Protein AF-Q12ZF9-F1 (afdb_monomer_lite)

pLDDT: mean 91.75, std 6.89, range [49.44, 98.06]

Radius of gyration: 45.26 Å; chains: 1; bounding box: 79×45×121 Å

Foldseek 3Di:
DVVVVLVVLVVVLVVLVVVLVVLVVVLVVLVVVLVVLVVLLVVLVVVLVVLVVVLVCLVPDPLVVLLVVLVVLLVVLVVVLVVLQVVLLVLCVLVVLLLVLVVVCCVVVVDPDDPVLVVLSVCCVVRSSCSLVDDCPVNLVVSLVCLVVCVSVDDPVSSVSSVVSSVVSVPCVVSVVSVVSSVVSVVVSVVSVVVSVPRCSVVVSVVSVVSSVVSVVSNVVSVVVSVVSVVVSVVSVVVSVVSLVVSQVSCCVSVNVPDDDDD

Structure (mmCIF, N/CA/C/O backbone):
data_AF-Q12ZF9-F1
#
_entry.id   AF-Q12ZF9-F1
#
loop_
_atom_site.group_PDB
_atom_site.id
_atom_site.type_symbol
_atom_site.label_atom_id
_atom_site.label_alt_id
_atom_site.label_comp_id
_atom_site.label_asym_id
_atom_site.label_entity_id
_atom_site.label_seq_id
_atom_site.pdbx_PDB_ins_code
_atom_site.Cartn_x
_atom_site.Cartn_y
_atom_site.Cartn_z
_atom_site.occupancy
_atom_site.B_iso_or_equiv
_atom_site.auth_seq_id
_atom_site.auth_comp_id
_atom_site.auth_asym_id
_atom_site.auth_atom_id
_atom_site.pdbx_PDB_model_num
ATOM 1 N N . MET A 1 1 ? 32.409 30.502 -77.411 1.00 49.44 1 MET A N 1
ATOM 2 C CA . MET A 1 1 ? 31.467 30.179 -76.315 1.00 49.44 1 MET A CA 1
ATOM 3 C C . MET A 1 1 ? 31.735 28.798 -75.703 1.00 49.44 1 MET A C 1
ATOM 5 O O . MET A 1 1 ? 31.459 28.649 -74.527 1.00 49.44 1 MET A O 1
ATOM 9 N N . GLU A 1 2 ? 32.386 27.859 -76.406 1.00 56.50 2 GLU A N 1
ATOM 10 C CA . GLU A 1 2 ? 32.722 26.500 -75.907 1.00 56.50 2 GLU A CA 1
ATOM 11 C C . GLU A 1 2 ? 33.641 26.430 -74.665 1.00 56.50 2 GLU A C 1
ATOM 13 O O . GLU A 1 2 ? 33.599 25.460 -73.913 1.00 56.50 2 GLU A O 1
ATOM 18 N N . GLY A 1 3 ? 34.483 27.441 -74.416 1.00 61.84 3 GLY A N 1
ATOM 19 C CA . GLY A 1 3 ? 35.414 27.432 -73.276 1.00 61.84 3 GLY A CA 1
ATOM 20 C C . GLY A 1 3 ? 34.742 27.561 -71.901 1.00 61.84 3 GLY A C 1
ATOM 21 O O . GLY A 1 3 ? 35.230 26.973 -70.940 1.00 61.84 3 GLY A O 1
ATOM 22 N N . ASN A 1 4 ? 33.620 28.284 -71.808 1.00 69.31 4 ASN A N 1
ATOM 23 C CA . ASN A 1 4 ? 32.909 28.496 -70.540 1.00 69.31 4 ASN A CA 1
ATOM 24 C C . ASN A 1 4 ? 32.076 27.269 -70.148 1.00 69.31 4 ASN A C 1
ATOM 26 O O . ASN A 1 4 ? 32.155 26.823 -69.010 1.00 69.31 4 ASN A O 1
ATOM 30 N N . GLU A 1 5 ? 31.382 26.660 -71.111 1.00 76.44 5 GLU A N 1
ATOM 31 C CA . GLU A 1 5 ? 30.596 25.433 -70.912 1.00 76.44 5 GLU A CA 1
ATOM 32 C C . GLU A 1 5 ? 31.475 24.263 -70.438 1.00 76.44 5 GLU A C 1
ATOM 34 O O . GLU A 1 5 ? 31.111 23.486 -69.555 1.00 76.44 5 GLU A O 1
ATOM 39 N N . ARG A 1 6 ? 32.703 24.175 -70.963 1.00 77.25 6 ARG A N 1
ATOM 40 C CA . ARG A 1 6 ? 33.678 23.164 -70.544 1.00 77.25 6 ARG A CA 1
ATOM 41 C C . ARG A 1 6 ? 34.121 23.332 -69.086 1.00 77.25 6 ARG A C 1
ATOM 43 O O . ARG A 1 6 ? 34.331 22.334 -68.399 1.00 77.25 6 ARG A O 1
ATOM 50 N N . ILE A 1 7 ? 34.279 24.573 -68.625 1.00 81.81 7 ILE A N 1
ATOM 51 C CA . ILE A 1 7 ? 34.640 24.884 -67.235 1.00 81.81 7 ILE A CA 1
ATOM 52 C C . ILE A 1 7 ? 33.460 24.584 -66.305 1.00 81.81 7 ILE A C 1
ATOM 54 O O . ILE A 1 7 ? 33.656 23.936 -65.281 1.00 81.81 7 ILE A O 1
ATOM 58 N N . GLU A 1 8 ? 32.242 24.974 -66.684 1.00 83.25 8 GLU A N 1
ATOM 59 C CA . GLU A 1 8 ? 31.018 24.709 -65.915 1.00 83.25 8 GLU A CA 1
ATOM 60 C C . GLU A 1 8 ? 30.784 23.203 -65.702 1.00 83.25 8 GLU A C 1
ATOM 62 O O . GLU A 1 8 ? 30.541 22.768 -64.575 1.00 83.25 8 GLU A O 1
ATOM 67 N N . ASN A 1 9 ? 30.967 22.384 -66.742 1.00 82.69 9 ASN A N 1
ATOM 68 C CA . ASN A 1 9 ? 30.842 20.925 -66.642 1.00 82.69 9 ASN A CA 1
ATOM 69 C C . ASN A 1 9 ? 31.895 20.295 -65.712 1.00 82.69 9 ASN A C 1
ATOM 71 O O . ASN A 1 9 ? 31.581 19.396 -64.932 1.00 82.69 9 ASN A O 1
ATOM 75 N N . LEU A 1 10 ? 33.139 20.785 -65.736 1.00 84.94 10 LEU A N 1
ATOM 76 C CA . LEU A 1 10 ? 34.179 20.330 -64.806 1.00 84.94 10 LEU A CA 1
ATOM 77 C C . LEU A 1 10 ? 33.887 20.747 -63.358 1.00 84.94 10 LEU A C 1
ATOM 79 O O . LEU A 1 10 ? 34.156 19.973 -62.439 1.00 84.94 10 LEU A O 1
ATOM 83 N N . MET A 1 11 ? 33.322 21.940 -63.145 1.00 87.12 11 MET A N 1
ATOM 84 C CA . MET A 1 11 ? 32.890 22.391 -61.817 1.00 87.12 11 MET A CA 1
ATOM 85 C C . MET A 1 11 ? 31.753 21.519 -61.276 1.00 87.12 11 MET A C 1
ATOM 87 O O . MET A 1 11 ? 31.814 21.117 -60.116 1.00 87.12 11 MET A O 1
ATOM 91 N N . LYS A 1 12 ? 30.783 21.151 -62.122 1.00 87.31 12 LYS A N 1
ATOM 92 C CA . LYS A 1 12 ? 29.694 20.229 -61.768 1.00 87.31 12 LYS A CA 1
ATOM 93 C C . LYS A 1 12 ? 30.220 18.851 -61.348 1.00 87.31 12 LYS A C 1
ATOM 95 O O . LYS A 1 12 ? 29.869 18.359 -60.280 1.00 87.31 12 LYS A O 1
ATOM 100 N N . ILE A 1 13 ? 31.136 18.267 -62.126 1.00 86.94 13 ILE A N 1
ATOM 101 C CA . ILE A 1 13 ? 31.790 16.989 -61.787 1.00 86.94 13 ILE A CA 1
ATOM 102 C C . ILE A 1 13 ? 32.534 17.094 -60.445 1.00 86.94 13 ILE A C 1
ATOM 104 O O . ILE A 1 13 ? 32.442 16.197 -59.605 1.00 86.94 13 ILE A O 1
ATOM 108 N N . ALA A 1 14 ? 33.262 18.191 -60.209 1.00 86.62 14 ALA A N 1
ATOM 109 C CA . ALA A 1 14 ? 33.973 18.407 -58.949 1.00 86.62 14 ALA A CA 1
ATOM 110 C C . AL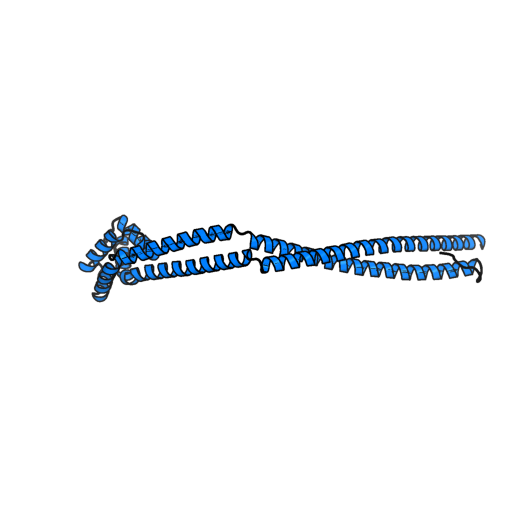A A 1 14 ? 33.015 18.528 -57.747 1.00 86.62 14 ALA A C 1
ATOM 112 O O . ALA A 1 14 ? 33.296 17.983 -56.674 1.00 86.62 14 ALA A O 1
ATOM 113 N N . GLU A 1 15 ? 31.876 19.198 -57.924 1.00 88.94 15 GLU A N 1
ATOM 114 C CA . GLU A 1 15 ? 30.820 19.300 -56.917 1.00 88.94 15 GLU A CA 1
ATOM 115 C C . GLU A 1 15 ? 30.206 17.927 -56.604 1.00 88.94 15 GLU A C 1
ATOM 117 O O . GLU A 1 15 ? 30.081 17.550 -55.438 1.00 88.94 15 GLU A O 1
ATOM 122 N N . GLU A 1 16 ? 29.900 17.126 -57.623 1.00 88.69 16 GLU A N 1
ATOM 123 C CA . GLU A 1 16 ? 29.358 15.774 -57.461 1.00 88.69 16 GLU A CA 1
ATOM 124 C C . GLU A 1 16 ? 30.331 14.831 -56.739 1.00 88.69 16 GLU A C 1
ATOM 126 O O . GLU A 1 16 ? 29.920 14.091 -55.841 1.00 88.69 16 GLU A O 1
ATOM 131 N N . VAL A 1 17 ? 31.633 14.900 -57.045 1.00 88.50 17 VAL A N 1
ATOM 132 C CA . VAL A 1 17 ? 32.680 14.164 -56.309 1.00 88.50 17 VAL A CA 1
ATOM 133 C C . VAL A 1 17 ? 32.721 14.585 -54.836 1.00 88.50 17 VAL A C 1
ATOM 135 O O . VAL A 1 17 ? 32.821 13.733 -53.946 1.00 88.50 17 VAL A O 1
ATOM 138 N N . SER A 1 18 ? 32.612 15.887 -54.555 1.00 89.75 18 SER A N 1
ATOM 139 C CA . SER A 1 18 ? 32.532 16.404 -53.182 1.00 89.75 18 SER A CA 1
ATOM 140 C C . SER A 1 18 ? 31.295 15.863 -52.454 1.00 89.75 18 SER A C 1
ATOM 142 O O . SER A 1 18 ? 31.393 15.375 -51.324 1.00 89.75 18 SER A O 1
ATOM 144 N N . ASN A 1 19 ? 30.144 15.844 -53.129 1.00 91.69 19 ASN A N 1
ATOM 145 C CA . ASN A 1 19 ? 28.890 15.319 -52.594 1.00 91.69 19 ASN A CA 1
ATOM 146 C C . ASN A 1 19 ? 28.970 13.820 -52.272 1.00 91.69 19 ASN A C 1
ATOM 148 O O . ASN A 1 19 ? 28.532 13.409 -51.196 1.00 91.69 19 ASN A O 1
ATOM 152 N N . VAL A 1 20 ? 29.594 13.007 -53.135 1.00 91.88 20 VAL A N 1
ATOM 153 C CA . VAL A 1 20 ? 29.863 11.581 -52.862 1.00 91.88 20 VAL A CA 1
ATOM 154 C C . VAL A 1 20 ? 30.654 11.418 -51.565 1.00 91.88 20 VAL A C 1
ATOM 156 O O . VAL A 1 20 ? 30.261 10.639 -50.693 1.00 91.88 20 VAL A O 1
ATOM 159 N N . LYS A 1 21 ? 31.743 12.178 -51.404 1.00 91.19 21 LYS A N 1
ATOM 160 C CA . LYS A 1 21 ? 32.594 12.115 -50.209 1.00 91.19 21 LYS A CA 1
ATOM 161 C C . LYS A 1 21 ? 31.840 12.544 -48.946 1.00 91.19 21 LYS A C 1
ATOM 163 O O . LYS A 1 21 ? 31.998 11.919 -47.896 1.00 91.19 21 LYS A O 1
ATOM 168 N N . ASN A 1 22 ? 31.005 13.577 -49.042 1.00 94.06 22 ASN A N 1
ATOM 169 C CA . ASN A 1 22 ? 30.184 14.052 -47.929 1.00 94.06 22 ASN A CA 1
ATOM 170 C C . ASN A 1 22 ? 29.167 12.993 -47.490 1.00 94.06 22 ASN A C 1
ATOM 172 O O . ASN A 1 22 ? 29.115 12.663 -46.308 1.00 94.06 22 ASN A O 1
ATOM 176 N N . ILE A 1 23 ? 28.437 12.386 -48.432 1.00 95.06 23 ILE A N 1
ATOM 177 C CA . ILE A 1 23 ? 27.478 11.315 -48.122 1.00 95.06 23 ILE A CA 1
ATOM 178 C C . ILE A 1 23 ? 28.184 10.109 -47.500 1.00 95.06 23 ILE A C 1
ATOM 180 O O . ILE A 1 23 ? 27.716 9.582 -46.495 1.00 95.06 23 ILE A O 1
ATOM 184 N N . GLN A 1 24 ? 29.339 9.693 -48.028 1.00 94.38 24 GLN A N 1
ATOM 185 C CA . GLN A 1 24 ? 30.119 8.605 -47.429 1.00 94.38 24 GLN A CA 1
ATOM 186 C C . GLN A 1 24 ? 30.550 8.913 -45.987 1.00 94.38 24 GLN A C 1
ATOM 188 O O . GLN A 1 24 ? 30.560 8.014 -45.143 1.00 94.38 24 GLN A O 1
ATOM 193 N N . ASN A 1 25 ? 30.907 10.163 -45.685 1.00 95.44 25 ASN A N 1
ATOM 194 C CA . ASN A 1 25 ? 31.241 10.577 -44.325 1.00 95.44 25 ASN A CA 1
ATOM 195 C C . ASN A 1 25 ? 30.014 10.560 -43.403 1.00 95.44 25 ASN A C 1
ATOM 197 O O . ASN A 1 25 ? 30.115 10.058 -42.285 1.00 95.44 25 ASN A O 1
ATOM 201 N N . GLU A 1 26 ? 28.859 11.040 -43.865 1.00 96.69 26 GLU A N 1
ATOM 202 C CA . GLU A 1 26 ? 27.609 10.965 -43.099 1.00 96.69 26 GLU A CA 1
ATOM 203 C C . GLU A 1 26 ? 27.169 9.514 -42.864 1.00 96.69 26 GLU A C 1
ATOM 205 O O . GLU A 1 26 ? 26.804 9.157 -41.749 1.00 96.69 26 GLU A O 1
ATOM 210 N N . MET A 1 27 ? 27.326 8.625 -43.850 1.00 96.81 27 MET A N 1
ATOM 211 C CA . MET A 1 27 ? 27.070 7.191 -43.671 1.00 96.81 27 MET A CA 1
ATOM 212 C C . MET A 1 27 ? 27.963 6.572 -42.590 1.00 96.81 27 MET A C 1
ATOM 214 O O . MET A 1 27 ? 27.492 5.750 -41.802 1.00 96.81 27 MET A O 1
ATOM 218 N N . LYS A 1 28 ? 29.245 6.962 -42.519 1.00 96.56 28 LYS A N 1
ATOM 219 C CA . LYS A 1 28 ? 30.151 6.512 -41.448 1.00 96.56 28 LYS A CA 1
ATOM 220 C C . LYS A 1 28 ? 29.674 6.996 -40.080 1.00 96.56 28 LYS A C 1
ATOM 222 O O . LYS A 1 28 ? 29.612 6.192 -39.156 1.00 96.56 28 LYS A O 1
ATOM 227 N N . LYS A 1 29 ? 29.295 8.273 -39.958 1.00 97.06 29 LYS A N 1
ATOM 228 C CA . LYS A 1 29 ? 28.744 8.832 -38.710 1.00 97.06 29 LYS A CA 1
ATOM 229 C C . LYS A 1 29 ? 27.459 8.118 -38.290 1.00 97.06 29 LYS A C 1
ATOM 231 O O . LYS A 1 29 ? 27.337 7.720 -37.138 1.00 97.06 29 LYS A O 1
ATOM 236 N N . SER A 1 30 ? 26.544 7.909 -39.232 1.00 96.62 30 SER A N 1
ATOM 237 C CA . SER A 1 30 ? 25.285 7.193 -39.015 1.00 96.62 30 SER A CA 1
ATOM 238 C C . SER A 1 30 ? 25.523 5.747 -38.565 1.00 96.62 30 SER A C 1
ATOM 240 O O . SER A 1 30 ? 24.902 5.275 -37.617 1.00 96.62 30 SER A O 1
ATOM 242 N N . THR A 1 31 ? 26.510 5.064 -39.156 1.00 96.81 31 THR A N 1
ATOM 243 C CA . THR A 1 31 ? 26.912 3.709 -38.739 1.00 96.81 31 THR A CA 1
ATOM 244 C C . THR A 1 31 ? 27.460 3.686 -37.309 1.00 96.81 31 THR A C 1
ATOM 246 O O . THR A 1 31 ? 27.085 2.812 -36.535 1.00 96.81 31 THR A O 1
ATOM 249 N N . ILE A 1 32 ? 28.307 4.651 -36.933 1.00 97.19 32 ILE A N 1
ATOM 250 C CA . ILE A 1 32 ? 28.818 4.774 -35.555 1.00 97.19 32 ILE A CA 1
ATOM 251 C C . ILE A 1 32 ? 27.661 5.018 -34.581 1.00 97.19 32 ILE A C 1
ATOM 253 O O . ILE A 1 32 ? 27.549 4.334 -33.570 1.00 97.19 32 ILE A O 1
ATOM 257 N N . LYS A 1 33 ? 26.750 5.933 -34.922 1.00 96.75 33 LYS A N 1
ATOM 258 C CA . LYS A 1 33 ? 25.574 6.237 -34.104 1.00 96.75 33 LYS A CA 1
ATOM 259 C C . LYS A 1 33 ? 24.655 5.024 -33.924 1.00 96.75 33 LYS A C 1
ATOM 261 O O . LYS A 1 33 ? 24.099 4.849 -32.845 1.00 96.75 33 LYS A O 1
ATOM 266 N N . LEU A 1 34 ? 24.500 4.180 -34.947 1.00 97.12 34 LEU A N 1
ATOM 267 C CA . LEU A 1 34 ? 23.765 2.917 -34.822 1.00 97.12 34 LEU A CA 1
ATOM 268 C C . LEU A 1 34 ? 24.419 1.974 -33.813 1.00 97.12 34 LEU A C 1
ATOM 270 O O . LEU A 1 34 ? 23.706 1.436 -32.974 1.00 97.12 34 LEU A O 1
ATOM 274 N N . LEU A 1 35 ? 25.747 1.825 -33.849 1.00 96.75 35 LEU A N 1
ATOM 275 C CA . LEU A 1 35 ? 26.471 1.000 -32.875 1.00 96.75 35 LEU A CA 1
ATOM 276 C C . LEU A 1 35 ? 26.271 1.518 -31.445 1.00 96.75 35 LEU A C 1
ATOM 278 O O . LEU A 1 35 ? 25.919 0.744 -30.562 1.00 96.75 35 LEU A O 1
ATOM 282 N N . GLU A 1 36 ? 26.395 2.830 -31.226 1.00 96.19 36 GLU A N 1
ATOM 283 C CA . GLU A 1 36 ? 26.154 3.445 -29.911 1.00 96.19 36 GLU A CA 1
ATOM 284 C C . GLU A 1 36 ? 24.712 3.239 -29.415 1.00 96.19 36 GLU A C 1
ATOM 286 O O . GLU A 1 36 ? 24.465 3.088 -28.215 1.00 96.19 36 GLU A O 1
ATOM 291 N N . LEU A 1 37 ? 23.731 3.279 -30.321 1.00 96.44 37 LEU A N 1
ATOM 292 C CA . LEU A 1 37 ? 22.328 3.048 -29.983 1.00 96.44 37 LEU A CA 1
ATOM 293 C C . LEU A 1 37 ? 22.044 1.571 -29.681 1.00 96.44 37 LEU A C 1
ATOM 295 O O . LEU A 1 37 ? 21.304 1.294 -28.736 1.00 96.44 37 LEU A O 1
ATOM 299 N N . ASP A 1 38 ? 22.633 0.647 -30.442 1.00 96.00 38 ASP A N 1
ATOM 300 C CA . ASP A 1 38 ? 22.528 -0.796 -30.208 1.00 96.00 38 ASP A CA 1
ATOM 301 C C . ASP A 1 38 ? 23.177 -1.174 -28.859 1.00 96.00 38 ASP A C 1
ATOM 303 O O . ASP A 1 38 ? 22.581 -1.911 -28.074 1.00 96.00 38 ASP A O 1
ATOM 307 N N . GLU A 1 39 ? 24.337 -0.597 -28.521 1.00 96.19 39 GLU A N 1
ATOM 308 C CA . GLU A 1 39 ? 24.981 -0.770 -27.208 1.00 96.19 39 GLU A CA 1
ATOM 309 C C . GLU A 1 39 ? 24.091 -0.275 -26.059 1.00 96.19 39 GLU A C 1
ATOM 311 O O . GLU A 1 39 ? 23.897 -0.982 -25.066 1.00 96.19 39 GLU A O 1
ATOM 316 N N . LYS A 1 40 ? 23.491 0.916 -26.198 1.00 95.06 40 LYS A N 1
ATOM 317 C CA . LYS A 1 40 ? 22.536 1.452 -25.211 1.00 95.06 40 LYS A CA 1
ATOM 318 C C . LYS A 1 40 ? 21.311 0.557 -25.054 1.00 95.06 40 LYS A C 1
ATOM 320 O O . LYS A 1 40 ? 20.841 0.364 -23.934 1.00 95.06 40 LYS A O 1
ATOM 325 N N . TYR A 1 41 ? 20.789 0.030 -26.160 1.00 96.88 41 TYR A N 1
ATOM 326 C CA . TYR A 1 41 ? 19.643 -0.871 -26.155 1.00 96.88 41 TYR A CA 1
ATOM 327 C C . TYR A 1 41 ? 19.959 -2.171 -25.408 1.00 96.88 41 TYR A C 1
ATOM 329 O O . TYR A 1 41 ? 19.211 -2.551 -24.506 1.00 96.88 41 TYR A O 1
ATOM 337 N N . GLU A 1 42 ? 21.075 -2.829 -25.730 1.00 97.12 42 GLU A N 1
ATOM 338 C CA . GLU A 1 42 ? 21.459 -4.083 -25.073 1.00 97.12 42 GLU A CA 1
ATOM 339 C C . GLU A 1 42 ? 21.828 -3.874 -23.598 1.00 97.12 42 GLU A C 1
ATOM 341 O O . GLU A 1 42 ? 21.440 -4.690 -22.761 1.00 97.12 42 GLU A O 1
ATOM 346 N N . SER A 1 43 ? 22.477 -2.757 -23.244 1.00 96.00 43 SER A N 1
ATOM 347 C CA . SER A 1 43 ? 22.719 -2.400 -21.838 1.00 96.00 43 SER A CA 1
ATOM 348 C C . SER A 1 43 ? 21.407 -2.239 -21.070 1.00 96.00 43 SER A C 1
ATOM 350 O O . SER A 1 43 ? 21.204 -2.909 -20.063 1.00 96.00 43 SER A O 1
ATOM 352 N N . ALA A 1 44 ? 20.473 -1.421 -21.571 1.00 96.69 44 ALA A N 1
ATOM 353 C CA . ALA A 1 44 ? 19.197 -1.184 -20.895 1.00 96.69 44 ALA A CA 1
ATOM 354 C C . ALA A 1 44 ? 18.348 -2.460 -20.780 1.00 96.69 44 ALA A C 1
ATOM 356 O O . ALA A 1 44 ? 17.640 -2.656 -19.795 1.00 96.69 44 ALA A O 1
ATOM 357 N N . LYS A 1 45 ? 18.420 -3.344 -21.779 1.00 97.50 45 LYS A N 1
ATOM 358 C CA . LYS A 1 45 ? 17.754 -4.650 -21.767 1.00 97.50 45 LYS A CA 1
ATOM 359 C C . LYS A 1 45 ? 18.352 -5.595 -20.728 1.00 97.50 45 LYS A C 1
ATOM 361 O O . LYS A 1 45 ? 17.599 -6.310 -20.067 1.00 97.50 45 LYS A O 1
ATOM 366 N N . LYS A 1 46 ? 19.678 -5.597 -20.574 1.00 97.56 46 LYS A N 1
ATOM 367 C CA . LYS A 1 46 ? 20.355 -6.355 -19.520 1.00 97.56 46 LYS A CA 1
ATOM 368 C C . LYS A 1 46 ? 19.954 -5.839 -18.139 1.00 97.56 46 LYS A C 1
ATOM 370 O O . LYS A 1 46 ? 19.494 -6.633 -17.328 1.00 97.56 46 LYS A O 1
ATOM 375 N N . ASP A 1 47 ? 20.031 -4.528 -17.918 1.00 97.00 47 ASP A N 1
ATOM 376 C CA . ASP A 1 47 ? 19.648 -3.913 -16.643 1.00 97.00 47 ASP A CA 1
ATOM 377 C C . ASP A 1 47 ? 18.182 -4.220 -16.301 1.00 97.00 47 ASP A C 1
ATOM 379 O O . ASP A 1 47 ? 17.870 -4.632 -15.186 1.00 97.00 47 ASP A O 1
ATOM 383 N N . LEU A 1 48 ? 17.277 -4.123 -17.284 1.00 97.75 48 LEU A N 1
ATOM 384 C CA . LEU A 1 48 ? 15.876 -4.513 -17.123 1.00 97.75 48 LEU A CA 1
ATOM 385 C C . LEU A 1 48 ? 15.735 -5.978 -16.685 1.00 97.75 48 LEU A C 1
ATOM 387 O O . LEU A 1 48 ? 14.914 -6.286 -15.823 1.00 97.75 48 LEU A O 1
ATOM 391 N N . SER A 1 49 ? 16.505 -6.895 -17.274 1.00 97.75 49 SER A N 1
ATOM 392 C CA . SER A 1 49 ? 16.506 -8.303 -16.863 1.00 97.75 49 SER A CA 1
ATOM 393 C C . SER A 1 49 ? 16.974 -8.462 -15.415 1.00 97.75 49 SER A C 1
ATOM 395 O O . SER A 1 49 ? 16.328 -9.170 -14.646 1.00 97.75 49 SER A O 1
ATOM 397 N N . ASP A 1 50 ? 18.049 -7.775 -15.028 1.00 97.88 50 ASP A N 1
ATOM 398 C CA . ASP A 1 50 ? 18.603 -7.832 -13.674 1.00 97.88 50 ASP A CA 1
ATOM 399 C C . ASP A 1 50 ? 17.614 -7.269 -12.637 1.00 97.88 50 ASP A C 1
ATOM 401 O O . ASP A 1 50 ? 17.421 -7.862 -11.576 1.00 97.88 50 ASP A O 1
ATOM 405 N N . TYR A 1 51 ? 16.925 -6.164 -12.940 1.00 97.81 51 TYR A N 1
ATOM 406 C CA . TYR A 1 51 ? 15.885 -5.619 -12.062 1.00 97.81 51 TYR A CA 1
ATOM 407 C C . TYR A 1 51 ? 14.642 -6.508 -11.975 1.00 97.81 51 TYR A C 1
ATOM 409 O O . TYR A 1 51 ? 14.082 -6.647 -10.890 1.00 97.81 51 TYR A O 1
ATOM 417 N N . ASN A 1 52 ? 14.230 -7.155 -13.070 1.00 97.31 52 ASN A N 1
ATOM 418 C CA . ASN A 1 52 ? 13.146 -8.139 -13.017 1.00 97.31 52 ASN A CA 1
ATOM 419 C C . ASN A 1 52 ? 13.515 -9.338 -12.133 1.00 97.31 52 ASN A C 1
ATOM 421 O O . ASN A 1 52 ? 12.681 -9.799 -11.359 1.00 97.31 52 ASN A O 1
ATOM 425 N N . LEU A 1 53 ? 14.761 -9.821 -12.205 1.00 97.62 53 LEU A N 1
ATOM 426 C CA . LEU A 1 53 ? 15.241 -10.880 -11.313 1.00 97.62 53 LEU A CA 1
ATOM 427 C C . LEU A 1 53 ? 15.219 -10.427 -9.850 1.00 97.62 53 LEU A C 1
ATOM 429 O O . LEU A 1 53 ? 14.673 -11.141 -9.016 1.00 97.62 53 LEU A O 1
ATOM 433 N N . LYS A 1 54 ? 15.709 -9.217 -9.552 1.00 96.69 54 LYS A N 1
ATOM 434 C CA . LYS A 1 54 ? 15.632 -8.638 -8.199 1.00 96.69 54 LYS A CA 1
ATOM 435 C C . LYS A 1 54 ? 14.196 -8.527 -7.689 1.00 96.69 54 LYS A C 1
ATOM 437 O O . LYS A 1 54 ? 13.953 -8.780 -6.515 1.00 96.69 54 LYS A O 1
ATOM 442 N N . LEU A 1 55 ? 13.245 -8.158 -8.551 1.00 96.62 55 LEU A N 1
ATOM 443 C CA . LEU A 1 55 ? 11.831 -8.096 -8.177 1.00 96.62 55 LEU A CA 1
ATOM 444 C C . LEU A 1 55 ? 11.295 -9.485 -7.815 1.00 96.62 55 LEU A C 1
ATOM 446 O O . LEU A 1 55 ? 10.654 -9.639 -6.784 1.00 96.62 55 LEU A O 1
ATOM 450 N N . VAL A 1 56 ? 11.616 -10.503 -8.618 1.00 96.31 56 VAL A N 1
ATOM 451 C CA . VAL A 1 56 ? 11.233 -11.896 -8.344 1.00 96.31 56 VAL A CA 1
ATOM 452 C C . VAL A 1 56 ? 11.875 -12.410 -7.053 1.00 96.31 56 VAL A C 1
ATOM 454 O O . VAL A 1 56 ? 11.219 -13.099 -6.274 1.00 96.31 56 VAL A O 1
ATOM 457 N N . GLU A 1 57 ? 13.142 -12.089 -6.796 1.00 95.69 57 GLU A N 1
ATOM 458 C CA . GLU A 1 57 ? 13.820 -12.435 -5.542 1.00 95.69 57 GLU A CA 1
ATOM 459 C C . GLU A 1 57 ? 13.151 -11.764 -4.337 1.00 95.69 57 GLU A C 1
ATOM 461 O O . GLU A 1 57 ? 12.923 -12.424 -3.323 1.00 95.69 57 GLU A O 1
ATOM 466 N N . LEU A 1 58 ? 12.778 -10.486 -4.459 1.00 95.06 58 LEU A N 1
ATOM 467 C CA . LEU A 1 58 ? 12.050 -9.749 -3.427 1.00 95.06 58 LEU A CA 1
ATOM 468 C C . LEU A 1 58 ? 10.655 -10.341 -3.188 1.00 95.06 58 LEU A C 1
ATOM 470 O O . LEU A 1 58 ? 10.263 -10.534 -2.036 1.00 95.06 58 LEU A O 1
ATOM 474 N N . ASP A 1 59 ? 9.928 -10.685 -4.249 1.00 92.81 59 ASP A N 1
ATOM 475 C CA . ASP A 1 59 ? 8.589 -11.279 -4.168 1.00 92.81 59 ASP A CA 1
ATOM 476 C C . ASP A 1 59 ? 8.590 -12.661 -3.497 1.00 92.81 59 ASP A C 1
ATOM 478 O O . ASP A 1 59 ? 7.614 -13.035 -2.842 1.00 92.81 59 ASP A O 1
ATOM 482 N N . ASN A 1 60 ? 9.697 -13.397 -3.617 1.00 93.94 60 ASN A N 1
ATOM 483 C CA . ASN A 1 60 ? 9.921 -14.682 -2.951 1.00 93.94 60 ASN A CA 1
ATOM 484 C C . ASN A 1 60 ? 10.738 -14.553 -1.655 1.00 93.94 60 ASN A C 1
ATOM 486 O O . ASN A 1 60 ? 11.138 -15.562 -1.068 1.00 93.94 60 ASN A O 1
ATOM 490 N N . SER A 1 61 ? 11.028 -13.329 -1.213 1.00 94.38 61 SER A N 1
ATOM 491 C CA . SER A 1 61 ? 11.833 -13.113 -0.021 1.00 94.38 61 SER A CA 1
ATOM 492 C C . SER A 1 61 ? 11.046 -13.463 1.237 1.00 94.38 61 SER A C 1
ATOM 494 O O . SER A 1 61 ? 9.858 -13.161 1.384 1.00 94.38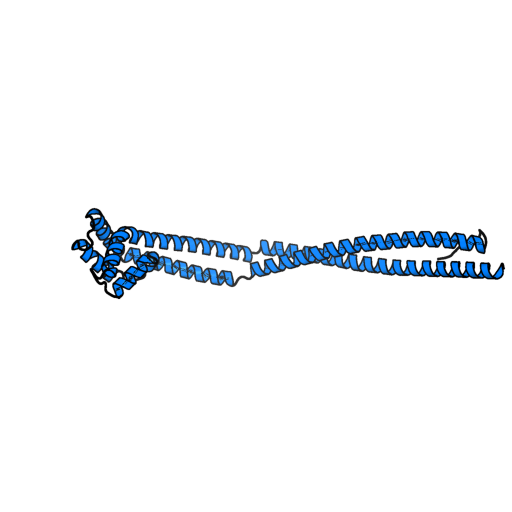 61 SER A O 1
ATOM 496 N N . ARG A 1 62 ? 11.760 -14.036 2.208 1.00 92.62 62 ARG A N 1
ATOM 497 C CA . ARG A 1 62 ? 11.230 -14.264 3.554 1.00 92.62 62 ARG A CA 1
ATOM 498 C C . ARG A 1 62 ? 10.781 -12.960 4.216 1.00 92.62 62 ARG A C 1
ATOM 500 O O . ARG A 1 62 ? 9.857 -12.971 5.015 1.00 92.62 62 ARG A O 1
ATOM 507 N N . GLU A 1 63 ? 11.425 -11.842 3.896 1.00 91.12 63 GLU A N 1
ATOM 508 C CA . GLU A 1 63 ? 11.076 -10.537 4.459 1.00 91.12 63 GLU A CA 1
ATOM 509 C C . GLU A 1 63 ? 9.693 -10.062 3.991 1.00 91.12 63 GLU A C 1
ATOM 511 O O . GLU A 1 63 ? 8.903 -9.576 4.804 1.00 91.12 63 GLU A O 1
ATOM 516 N N . LEU A 1 64 ? 9.344 -10.270 2.715 1.00 93.50 64 LEU A N 1
ATOM 517 C CA . LEU A 1 64 ? 8.003 -9.965 2.216 1.00 93.50 64 LEU A CA 1
ATOM 518 C C . LEU A 1 64 ? 6.942 -10.889 2.829 1.00 93.50 64 LEU A C 1
ATOM 520 O O . LEU A 1 64 ? 5.847 -10.433 3.162 1.00 93.50 64 LEU A O 1
ATOM 524 N N . GLU A 1 65 ? 7.256 -12.174 2.995 1.00 93.88 65 GLU A N 1
ATOM 525 C CA . GLU A 1 65 ? 6.384 -13.124 3.695 1.00 93.88 65 GLU A CA 1
ATOM 526 C C . GLU A 1 65 ? 6.144 -12.685 5.149 1.00 93.88 65 GLU A C 1
ATOM 528 O O . GLU A 1 65 ? 4.998 -12.530 5.565 1.00 93.88 65 GLU A O 1
ATOM 533 N N . MET A 1 66 ? 7.211 -12.355 5.884 1.00 93.44 66 MET A N 1
ATOM 534 C CA . MET A 1 66 ? 7.129 -11.829 7.250 1.00 93.44 66 MET A CA 1
ATOM 535 C C . MET A 1 66 ? 6.303 -10.541 7.330 1.00 93.44 66 MET A C 1
ATOM 537 O O . MET A 1 66 ? 5.496 -10.387 8.243 1.00 93.44 66 MET A O 1
ATOM 541 N N . THR A 1 67 ? 6.461 -9.635 6.364 1.00 94.56 67 THR A N 1
ATOM 542 C CA . THR A 1 67 ? 5.679 -8.392 6.275 1.00 94.56 67 THR A CA 1
ATOM 543 C C . THR A 1 67 ? 4.182 -8.692 6.167 1.00 94.56 67 THR A C 1
ATOM 545 O O . THR A 1 67 ? 3.387 -8.167 6.946 1.00 94.56 67 THR A O 1
ATOM 548 N N . LYS A 1 68 ? 3.794 -9.594 5.255 1.00 94.62 68 LYS A N 1
ATOM 549 C CA . LYS A 1 68 ? 2.394 -10.016 5.077 1.00 94.62 68 LYS A CA 1
ATOM 550 C C . LYS A 1 68 ? 1.844 -10.709 6.326 1.00 94.62 68 LYS A C 1
ATOM 552 O O . LYS A 1 68 ? 0.695 -10.480 6.705 1.00 94.62 68 LYS A O 1
ATOM 557 N N . ASP A 1 69 ? 2.653 -11.531 6.986 1.00 96.00 69 ASP A N 1
ATOM 558 C CA . ASP A 1 69 ? 2.269 -12.201 8.229 1.00 96.00 69 ASP A CA 1
ATOM 559 C C . ASP A 1 69 ? 2.032 -11.210 9.371 1.00 96.00 69 ASP A C 1
ATOM 561 O O . ASP A 1 69 ? 1.055 -11.345 10.111 1.00 96.00 69 ASP A O 1
ATOM 565 N N . LEU A 1 70 ? 2.891 -10.197 9.514 1.00 96.62 70 LEU A N 1
ATOM 566 C CA . LEU A 1 70 ? 2.713 -9.124 10.493 1.00 96.62 70 LEU A CA 1
ATOM 567 C C . LEU A 1 70 ? 1.431 -8.331 10.220 1.00 96.62 70 LEU A C 1
ATOM 569 O O . LEU A 1 70 ? 0.641 -8.121 11.140 1.00 96.62 70 LEU A O 1
ATOM 573 N N . GLU A 1 71 ? 1.175 -7.953 8.966 1.00 95.94 71 GLU A N 1
ATOM 574 C CA . GLU A 1 71 ? -0.062 -7.269 8.566 1.00 95.94 71 GLU A CA 1
ATOM 575 C C . GLU A 1 71 ? -1.315 -8.091 8.894 1.00 95.94 71 GLU A C 1
ATOM 577 O O . GLU A 1 71 ? -2.301 -7.550 9.402 1.00 95.94 71 GLU A O 1
ATOM 582 N N . ASN A 1 72 ? -1.286 -9.400 8.630 1.00 97.56 72 ASN A N 1
ATOM 583 C CA . ASN A 1 72 ? -2.396 -10.294 8.952 1.00 97.56 72 ASN A CA 1
ATOM 584 C C . ASN A 1 72 ? -2.612 -10.396 10.468 1.00 97.56 72 ASN A C 1
ATOM 586 O O . ASN A 1 72 ? -3.741 -10.234 10.926 1.00 97.56 72 ASN A O 1
ATOM 590 N N . LYS A 1 73 ? -1.545 -10.563 11.260 1.00 97.88 73 LYS A N 1
ATOM 591 C CA . LYS A 1 73 ? -1.639 -10.584 12.731 1.00 97.88 73 LYS A CA 1
ATOM 592 C C . LYS A 1 73 ? -2.192 -9.273 13.294 1.00 97.88 73 LYS A C 1
ATOM 594 O O . LYS A 1 73 ? -3.031 -9.300 14.190 1.00 97.88 73 LYS A O 1
ATOM 599 N N . ILE A 1 74 ? -1.763 -8.128 12.758 1.00 97.81 74 ILE A N 1
ATOM 600 C CA . ILE A 1 74 ? -2.292 -6.811 13.145 1.00 97.81 74 ILE A CA 1
ATOM 601 C C . ILE A 1 74 ? -3.791 -6.722 12.832 1.00 97.81 74 ILE A C 1
ATOM 603 O O . ILE A 1 74 ? -4.565 -6.271 13.676 1.00 97.81 74 ILE A O 1
ATOM 607 N N . ARG A 1 75 ? -4.223 -7.203 11.660 1.00 98.06 75 ARG A N 1
ATOM 608 C CA . ARG A 1 75 ? -5.642 -7.236 11.269 1.00 98.06 75 ARG A CA 1
ATOM 609 C C . ARG A 1 75 ? -6.480 -8.135 12.185 1.00 98.06 75 ARG A C 1
ATOM 611 O O . ARG A 1 75 ? -7.602 -7.773 12.548 1.00 98.06 75 ARG A O 1
ATOM 618 N N . ASP A 1 76 ? -5.938 -9.280 12.584 1.00 98.06 76 ASP A N 1
ATOM 619 C CA . ASP A 1 76 ? -6.595 -10.186 13.528 1.00 98.06 76 ASP A CA 1
ATOM 620 C C . ASP A 1 76 ? -6.744 -9.534 14.909 1.00 98.06 76 ASP A C 1
ATOM 622 O O . ASP A 1 76 ? -7.808 -9.619 15.524 1.00 98.06 76 ASP A O 1
ATOM 626 N N . LEU A 1 77 ? -5.711 -8.829 15.386 1.00 98.00 77 LEU A N 1
ATOM 627 C CA . LEU A 1 77 ? -5.778 -8.056 16.631 1.00 98.00 77 LEU A CA 1
ATOM 628 C C . LEU A 1 77 ? -6.809 -6.928 16.548 1.00 98.00 77 LEU A C 1
ATOM 630 O O . LEU A 1 77 ? -7.578 -6.749 17.490 1.00 98.00 77 LEU A O 1
ATOM 634 N N . ASP A 1 78 ? -6.889 -6.214 15.425 1.00 97.75 78 ASP A N 1
ATOM 635 C CA . ASP A 1 78 ? -7.916 -5.189 15.208 1.00 97.75 78 ASP A CA 1
ATOM 636 C C . ASP A 1 78 ? -9.334 -5.759 15.284 1.00 97.75 78 ASP A C 1
ATOM 638 O O . ASP A 1 78 ? -10.217 -5.149 15.892 1.00 97.75 78 ASP A O 1
ATOM 642 N N . THR A 1 79 ? -9.537 -6.958 14.736 1.00 97.81 79 THR A N 1
ATOM 643 C CA . THR A 1 79 ? -10.818 -7.668 14.820 1.00 97.81 79 THR A CA 1
ATOM 644 C C . THR A 1 79 ? -11.144 -8.030 16.270 1.00 97.81 79 THR A C 1
ATOM 646 O O . THR A 1 79 ? -12.222 -7.693 16.756 1.00 97.81 79 THR A O 1
ATOM 649 N N . LYS A 1 80 ? -10.188 -8.609 17.008 1.00 96.94 80 LYS A N 1
ATOM 650 C CA . LYS A 1 80 ? -10.366 -8.944 18.433 1.00 96.94 80 LYS A CA 1
ATOM 651 C C . LYS A 1 80 ? -10.655 -7.711 19.295 1.00 96.94 80 LYS A C 1
ATOM 653 O O . LYS A 1 80 ? -11.525 -7.748 20.162 1.00 96.94 80 LYS A O 1
ATOM 658 N N . ILE A 1 81 ? -9.957 -6.599 19.056 1.00 95.62 81 ILE A N 1
ATOM 659 C CA . ILE A 1 81 ? -10.199 -5.328 19.754 1.00 95.62 81 ILE A CA 1
ATOM 660 C C . ILE A 1 81 ? -11.604 -4.803 19.431 1.00 95.62 81 ILE A C 1
ATOM 662 O O . ILE A 1 81 ? -12.303 -4.326 20.328 1.00 95.62 81 ILE A O 1
ATOM 666 N N . ALA A 1 82 ? -12.039 -4.884 18.171 1.00 95.44 82 ALA A N 1
ATOM 667 C CA . ALA A 1 82 ? -13.382 -4.479 17.771 1.00 95.44 82 ALA A CA 1
ATOM 668 C C . ALA A 1 82 ? -14.469 -5.340 18.437 1.00 95.44 82 ALA A C 1
ATOM 670 O O . ALA A 1 82 ? -15.462 -4.786 18.917 1.00 95.44 82 ALA A O 1
ATOM 671 N N . ASP A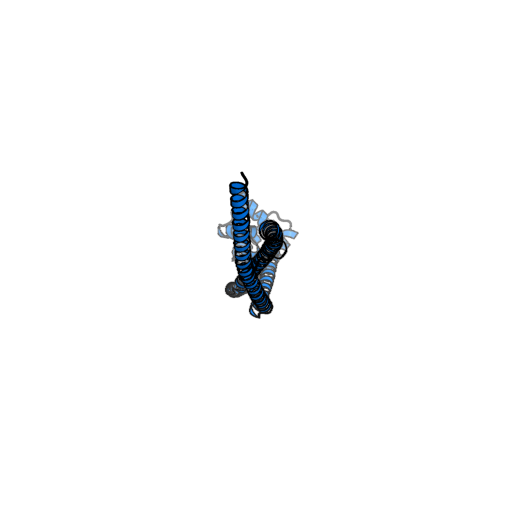 1 83 ? -14.257 -6.654 18.534 1.00 95.06 83 ASP A N 1
ATOM 672 C CA . ASP A 1 83 ? -15.165 -7.583 19.211 1.00 95.06 83 ASP A CA 1
ATOM 673 C C . ASP A 1 83 ? -15.295 -7.258 20.702 1.00 95.06 83 ASP A C 1
ATOM 675 O O . ASP A 1 83 ? -16.415 -7.122 21.201 1.00 95.06 83 ASP A O 1
ATOM 679 N N . ILE A 1 84 ? -14.177 -7.004 21.395 1.00 93.12 84 ILE A N 1
ATOM 680 C CA . ILE A 1 84 ? -14.203 -6.564 22.799 1.00 93.12 84 ILE A CA 1
ATOM 681 C C . ILE A 1 84 ? -14.964 -5.241 22.943 1.00 93.12 84 ILE A C 1
ATOM 683 O O . ILE A 1 84 ? -15.785 -5.087 23.849 1.00 93.12 84 ILE A O 1
ATOM 687 N N . ARG A 1 85 ? -14.751 -4.270 22.042 1.00 92.00 85 ARG A N 1
ATOM 688 C CA . ARG A 1 85 ? -15.498 -2.998 22.079 1.00 92.00 85 ARG A CA 1
ATOM 689 C C . ARG A 1 85 ? -16.994 -3.214 21.861 1.00 92.00 85 ARG A C 1
ATOM 691 O O . ARG A 1 85 ? -17.810 -2.539 22.493 1.00 92.00 85 ARG A O 1
ATOM 698 N N . LEU A 1 86 ? -17.374 -4.135 20.979 1.00 93.56 86 LEU A N 1
ATOM 699 C CA . LEU A 1 86 ? -18.772 -4.486 20.751 1.00 93.56 86 LEU A CA 1
ATOM 700 C C . LEU A 1 86 ? -19.387 -5.149 21.989 1.00 93.56 86 LEU A C 1
ATOM 702 O O . LEU A 1 86 ? -20.503 -4.796 22.375 1.00 93.56 86 LEU A O 1
ATOM 706 N N . GLU A 1 87 ? -18.669 -6.071 22.623 1.00 92.25 87 GLU A N 1
ATOM 707 C CA . GLU A 1 87 ? -19.092 -6.720 23.861 1.00 92.25 87 GLU A CA 1
ATOM 708 C C . GLU A 1 87 ? -19.264 -5.708 24.997 1.00 92.25 87 GLU A C 1
ATOM 710 O O . GLU A 1 87 ? -20.333 -5.643 25.608 1.00 92.25 87 GLU A O 1
ATOM 715 N N . ALA A 1 88 ? -18.293 -4.816 25.188 1.00 90.25 88 ALA A N 1
ATOM 716 C CA . ALA A 1 88 ? -18.378 -3.735 26.161 1.00 90.25 88 ALA A CA 1
ATOM 717 C C . ALA A 1 88 ? -19.610 -2.839 25.924 1.00 90.25 88 ALA A C 1
ATOM 719 O O . ALA A 1 88 ? -20.351 -2.529 26.855 1.00 90.25 88 ALA A O 1
ATOM 720 N N . ARG A 1 89 ? -19.923 -2.490 24.667 1.00 91.75 89 ARG A N 1
ATOM 721 C CA . ARG A 1 89 ? -21.149 -1.737 24.324 1.00 91.75 89 ARG A CA 1
ATOM 722 C C . ARG A 1 89 ? -22.434 -2.500 24.637 1.00 91.75 89 ARG A C 1
ATOM 724 O O . ARG A 1 89 ? -23.426 -1.898 25.066 1.00 91.75 89 ARG A O 1
ATOM 731 N N . ARG A 1 90 ? -22.441 -3.822 24.448 1.00 92.25 90 ARG A N 1
ATOM 732 C CA . ARG A 1 90 ? -23.596 -4.667 24.790 1.00 92.25 90 ARG A CA 1
ATOM 733 C C . ARG A 1 90 ? -23.897 -4.626 26.287 1.00 92.25 90 ARG A C 1
ATOM 735 O O . ARG A 1 90 ? -25.077 -4.622 26.633 1.00 92.25 90 ARG A O 1
ATOM 742 N N . LEU A 1 91 ? -22.887 -4.478 27.150 1.00 91.25 91 LEU A N 1
ATOM 743 C CA . LEU A 1 91 ? -23.087 -4.352 28.600 1.00 91.25 91 LEU A CA 1
ATOM 744 C C . LEU A 1 91 ? -23.906 -3.109 28.996 1.00 91.25 91 LEU A C 1
ATOM 746 O O . LEU A 1 91 ? -24.675 -3.160 29.954 1.00 91.25 91 LEU A O 1
ATOM 750 N N . PHE A 1 92 ? -23.815 -2.007 28.248 1.00 91.56 92 PHE A N 1
ATOM 751 C CA . PHE A 1 92 ? -24.576 -0.781 28.543 1.00 91.56 92 PHE A CA 1
ATOM 752 C C . PHE A 1 92 ? -25.938 -0.713 27.848 1.00 91.56 92 PHE A C 1
ATOM 754 O O . PHE A 1 92 ? -26.790 0.096 28.221 1.00 91.56 92 PHE A O 1
ATOM 761 N N . THR A 1 93 ? -26.197 -1.578 26.864 1.00 92.38 93 THR A N 1
ATOM 762 C CA . THR A 1 93 ? -27.448 -1.552 26.088 1.00 92.38 93 THR A CA 1
ATOM 763 C C . THR A 1 93 ? -28.702 -1.667 26.974 1.00 92.38 93 THR A C 1
ATOM 765 O O . THR A 1 93 ? -29.625 -0.862 26.794 1.00 92.38 93 THR A O 1
ATOM 768 N N . PRO A 1 94 ? -28.761 -2.564 27.983 1.00 93.38 94 PRO A N 1
ATOM 769 C CA . PRO A 1 94 ? -29.905 -2.644 28.895 1.00 93.38 94 PRO A CA 1
ATOM 770 C C . PRO A 1 94 ? -30.095 -1.405 29.784 1.00 93.38 94 PRO A C 1
ATOM 772 O O . PRO A 1 94 ? -31.205 -1.176 30.264 1.00 93.38 94 PRO A O 1
ATOM 775 N N . LEU A 1 95 ? -29.045 -0.600 29.984 1.00 93.81 95 LEU A N 1
ATOM 776 C CA . LEU A 1 95 ? -29.071 0.617 30.801 1.00 93.81 95 LEU A CA 1
ATOM 777 C C . LEU A 1 95 ? -29.491 1.869 30.021 1.00 93.81 95 LEU A C 1
ATOM 779 O O . LEU A 1 95 ? -29.924 2.847 30.630 1.00 93.81 95 LEU A O 1
ATOM 783 N N . SER A 1 96 ? -29.411 1.829 28.687 1.00 93.44 96 SER A N 1
ATOM 784 C CA . SER A 1 96 ? -29.626 2.968 27.779 1.00 93.44 96 SER A CA 1
ATOM 785 C C . SER A 1 96 ? -30.815 3.857 28.154 1.00 93.44 96 SER A C 1
ATOM 787 O O . SER A 1 96 ? -30.682 5.073 28.263 1.00 93.44 96 SER A O 1
ATOM 789 N N . LYS A 1 97 ? -31.986 3.265 28.422 1.00 95.50 97 LYS A N 1
ATOM 790 C CA . LYS A 1 97 ? -33.192 4.038 28.741 1.00 95.50 97 LYS A CA 1
ATOM 791 C C . LYS A 1 97 ? -33.089 4.788 30.068 1.00 95.50 97 LYS A C 1
ATOM 793 O O . LYS A 1 97 ? -33.586 5.911 30.151 1.00 95.50 97 LYS A O 1
ATOM 798 N N . ALA A 1 98 ? -32.504 4.165 31.086 1.00 95.00 98 ALA A N 1
ATOM 799 C CA . ALA A 1 98 ? -32.343 4.765 32.403 1.00 95.00 98 ALA A CA 1
ATOM 800 C C . ALA A 1 98 ? -31.287 5.877 32.365 1.00 95.00 98 ALA A C 1
ATOM 802 O O . ALA A 1 98 ? -31.556 6.987 32.815 1.00 95.00 98 ALA A O 1
ATOM 803 N N . ILE A 1 99 ? -30.165 5.622 31.689 1.00 94.94 99 ILE A N 1
ATOM 804 C CA . ILE A 1 99 ? -29.099 6.597 31.426 1.00 94.94 99 ILE A CA 1
ATOM 805 C C . ILE A 1 99 ? -29.656 7.836 30.707 1.00 94.94 99 ILE A C 1
ATOM 807 O O . ILE A 1 99 ? -29.495 8.955 31.188 1.00 94.94 99 ILE A O 1
ATOM 811 N N . SER A 1 100 ? -30.436 7.657 29.633 1.00 95.38 100 SER A N 1
ATOM 812 C CA . SER A 1 100 ? -31.079 8.785 28.939 1.00 95.38 100 SER A CA 1
ATOM 813 C C . SER A 1 100 ? -32.090 9.552 29.804 1.00 95.38 100 SER A C 1
ATOM 815 O O . SER A 1 100 ? -32.367 10.720 29.532 1.00 95.38 100 SER A O 1
ATOM 817 N N . ARG A 1 101 ? -32.722 8.912 30.799 1.00 95.00 101 ARG A N 1
ATOM 818 C CA . ARG A 1 101 ? -33.625 9.601 31.739 1.00 95.00 101 ARG 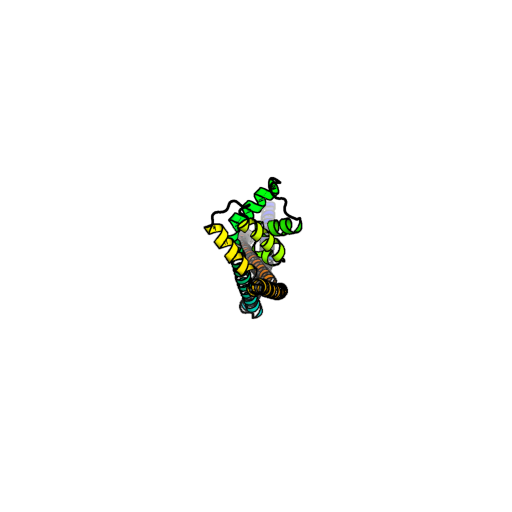A CA 1
ATOM 819 C C . ARG A 1 101 ? -32.834 10.425 32.746 1.00 95.00 101 ARG A C 1
ATOM 821 O O . ARG A 1 101 ? -33.187 11.586 32.934 1.00 95.00 101 ARG A O 1
ATOM 828 N N . MET A 1 102 ? -31.765 9.857 33.306 1.00 94.81 102 MET A N 1
ATOM 829 C CA . MET A 1 102 ? -30.852 10.568 34.202 1.00 94.81 102 MET A CA 1
ATOM 830 C C . MET A 1 102 ? -30.275 11.808 33.522 1.00 94.81 102 MET A C 1
ATOM 832 O O . MET A 1 102 ? -30.384 12.896 34.072 1.00 94.81 102 MET A O 1
ATOM 836 N N . GLU A 1 103 ? -29.776 11.670 32.291 1.00 95.56 103 GLU A N 1
ATOM 837 C CA . GLU A 1 103 ? -29.236 12.788 31.512 1.00 95.56 103 GLU A CA 1
ATOM 838 C C . GLU A 1 103 ? -30.266 13.906 31.295 1.00 95.56 103 GLU A C 1
ATOM 840 O O . GLU A 1 103 ? -29.961 15.086 31.440 1.00 95.56 103 GLU A O 1
ATOM 845 N N . LYS A 1 104 ? -31.513 13.550 30.964 1.00 95.50 104 LYS A N 1
ATOM 846 C CA . LYS A 1 104 ? -32.583 14.539 30.764 1.00 95.50 104 LYS A CA 1
ATOM 847 C C . LYS A 1 104 ? -32.968 15.254 32.053 1.00 95.50 104 LYS A C 1
ATOM 849 O O . LYS A 1 104 ? -33.277 16.438 32.010 1.00 95.50 104 LYS A O 1
ATOM 854 N N . GLN A 1 105 ? -33.006 14.541 33.174 1.00 94.69 105 GLN A N 1
ATOM 855 C CA . GLN A 1 105 ? -33.340 15.139 34.465 1.00 94.69 105 GLN A CA 1
ATOM 856 C C . GLN A 1 105 ? -32.218 16.044 34.975 1.00 94.69 105 GLN A C 1
ATOM 858 O O . GLN A 1 105 ? -32.529 17.096 35.522 1.00 94.69 105 GLN A O 1
ATOM 863 N N . ASP A 1 106 ? -30.957 15.683 34.727 1.00 94.44 106 ASP A N 1
ATOM 864 C CA . ASP A 1 106 ? -29.793 16.524 35.023 1.00 94.44 106 ASP A CA 1
ATOM 865 C C . ASP A 1 106 ? -29.792 17.807 34.188 1.00 94.44 106 ASP A C 1
ATOM 867 O O . ASP A 1 106 ? -29.710 18.902 34.739 1.00 94.44 106 ASP A O 1
ATOM 871 N N . LYS A 1 107 ? -30.008 17.694 32.870 1.00 93.94 107 LYS A N 1
ATOM 872 C CA . LYS A 1 107 ? -30.098 18.849 31.957 1.00 93.94 107 LYS A CA 1
ATOM 873 C C . LYS A 1 107 ? -31.234 19.818 32.290 1.00 93.94 107 LYS A C 1
ATOM 875 O O . LYS A 1 107 ? -31.121 20.999 31.989 1.00 93.94 107 LYS A O 1
ATOM 880 N N . ASN A 1 108 ? -32.321 19.317 32.870 1.00 93.88 108 ASN A N 1
ATOM 881 C CA . ASN A 1 108 ? -33.482 20.119 33.258 1.00 93.88 108 ASN A CA 1
ATOM 882 C C . ASN A 1 108 ? -33.444 20.549 34.733 1.00 93.88 108 ASN A C 1
ATOM 884 O O . ASN A 1 108 ? -34.460 21.020 35.235 1.00 93.88 108 ASN A O 1
ATOM 888 N N . GLU A 1 109 ? -32.328 20.321 35.436 1.00 90.69 109 GLU A N 1
ATOM 889 C CA . GLU A 1 109 ? -32.140 20.665 36.855 1.00 90.69 109 GLU A CA 1
ATOM 890 C C . GLU A 1 109 ? -33.167 20.016 37.806 1.00 90.69 109 GLU A C 1
ATOM 892 O O . GLU A 1 109 ? -33.326 20.426 38.952 1.00 90.69 109 GLU A O 1
ATOM 897 N N . ILE A 1 110 ? -33.846 18.954 37.354 1.00 89.00 110 ILE A N 1
ATOM 898 C CA . ILE A 1 110 ? -34.796 18.178 38.164 1.00 89.00 110 ILE A CA 1
ATOM 899 C C . ILE A 1 110 ? -34.027 17.311 39.166 1.00 89.00 110 ILE A C 1
ATOM 901 O O . ILE A 1 110 ? -34.448 17.166 40.309 1.00 89.00 110 ILE A O 1
ATOM 905 N N . TYR A 1 111 ? -32.912 16.724 38.724 1.00 87.69 111 TYR A N 1
ATOM 906 C CA . TYR A 1 111 ? -31.980 15.963 39.558 1.00 87.69 111 TYR A CA 1
ATOM 907 C C . TYR A 1 111 ? -30.558 16.223 39.082 1.00 87.69 111 TYR A C 1
ATOM 909 O O . TYR A 1 111 ? -30.158 15.715 38.037 1.00 87.69 111 TYR A O 1
ATOM 917 N N . VAL A 1 112 ? -29.813 17.009 39.853 1.00 90.94 112 VAL A N 1
ATOM 918 C CA . VAL A 1 112 ? -28.444 17.416 39.529 1.00 90.94 112 VAL A CA 1
ATOM 919 C C . VAL A 1 112 ? -27.473 16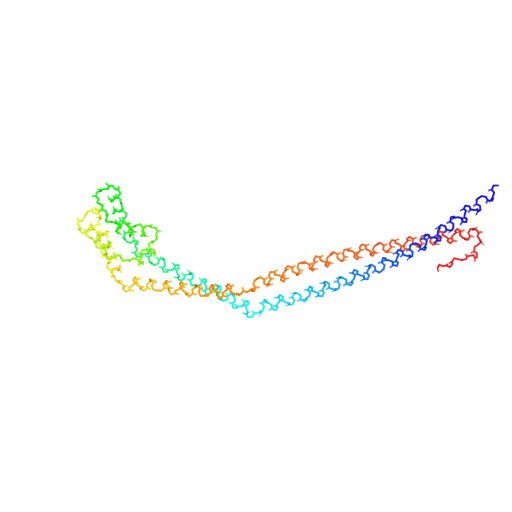.295 39.896 1.00 90.94 112 VAL A C 1
ATOM 921 O O . VAL A 1 112 ? -27.350 15.930 41.064 1.00 90.94 112 VAL A O 1
ATOM 924 N N . LEU A 1 113 ? -26.779 15.750 38.899 1.00 92.38 113 LEU A N 1
ATOM 925 C CA . LEU A 1 113 ? -25.730 14.753 39.094 1.00 92.38 113 LEU A CA 1
ATOM 926 C C . LEU A 1 113 ? -24.447 15.405 39.624 1.00 92.38 113 LEU A C 1
ATOM 928 O O . LEU A 1 113 ? -24.118 16.545 39.282 1.00 92.38 113 LEU A O 1
ATOM 932 N N . SER A 1 114 ? -23.685 14.650 40.419 1.00 93.50 114 SER A N 1
ATOM 933 C CA . SER A 1 114 ? -22.322 15.037 40.791 1.00 93.50 114 SER A CA 1
ATOM 934 C C . SER A 1 114 ? -21.429 15.160 39.552 1.00 93.50 114 SER A C 1
ATOM 936 O O . SER A 1 114 ? -21.706 14.568 38.505 1.00 93.50 114 SER A O 1
ATOM 938 N N . LEU A 1 115 ? -20.332 15.913 39.674 1.00 93.38 115 LEU A N 1
ATOM 939 C CA . LEU A 1 115 ? -19.376 16.090 38.579 1.00 93.38 115 LEU A CA 1
ATOM 940 C C . LEU A 1 115 ? -18.827 14.739 38.085 1.00 93.38 115 LEU A C 1
ATOM 942 O O . LEU A 1 115 ? -18.867 14.470 36.890 1.00 93.38 115 LEU A O 1
ATOM 946 N N . GLU A 1 116 ? -18.436 13.860 39.009 1.00 92.44 116 GLU A N 1
ATOM 947 C CA . GLU A 1 116 ? -17.948 12.503 38.715 1.00 92.44 116 GLU A CA 1
ATOM 948 C C . GLU A 1 116 ? -18.987 11.669 37.943 1.00 92.44 116 GLU A C 1
ATOM 950 O O . GLU A 1 116 ? -18.682 11.054 36.921 1.00 92.44 116 GLU A O 1
ATOM 955 N N . ASN A 1 117 ? -20.256 11.700 38.369 1.00 93.56 117 ASN A N 1
ATOM 956 C CA . ASN A 1 117 ? -21.324 10.973 37.679 1.00 93.56 117 ASN A CA 1
ATOM 957 C C . ASN A 1 117 ? -21.636 11.565 36.299 1.00 93.56 117 ASN A C 1
ATOM 959 O O . ASN A 1 117 ? -22.025 10.821 35.398 1.00 93.56 117 ASN A O 1
ATOM 963 N N . ARG A 1 118 ? -21.461 12.879 36.104 1.00 94.25 118 ARG A N 1
ATOM 964 C CA . ARG A 1 118 ? -21.585 13.521 34.786 1.00 94.25 118 ARG A CA 1
ATOM 965 C C . ARG A 1 118 ? -20.463 13.108 33.842 1.00 94.25 118 ARG A C 1
ATOM 967 O O . ARG A 1 118 ? -20.734 12.894 32.662 1.00 94.25 118 ARG A O 1
ATOM 974 N N . GLU A 1 119 ? -19.236 12.978 34.337 1.00 93.31 119 GLU A N 1
ATOM 975 C CA . GLU A 1 119 ? -18.097 12.506 33.543 1.00 93.31 119 GLU A CA 1
ATOM 976 C C . GLU A 1 119 ? -18.305 11.064 33.075 1.00 93.31 119 GLU A C 1
ATOM 978 O O . GLU A 1 119 ? -18.185 10.789 31.881 1.00 93.31 119 GLU A O 1
ATOM 983 N N . ILE A 1 120 ? -18.724 10.168 33.975 1.00 93.75 120 ILE A N 1
ATOM 984 C CA . ILE A 1 120 ? -19.046 8.776 33.622 1.00 93.75 120 ILE A CA 1
ATOM 985 C C . ILE A 1 120 ? -20.225 8.723 32.642 1.00 93.75 120 ILE A C 1
ATOM 987 O O . ILE A 1 120 ? -20.160 8.025 31.631 1.00 93.75 120 ILE A O 1
ATOM 991 N N . LEU A 1 121 ? -21.292 9.489 32.893 1.00 93.88 121 LEU A N 1
ATOM 992 C CA . LEU A 1 121 ? -22.444 9.580 31.992 1.00 93.88 121 LEU A CA 1
ATOM 993 C C . LEU A 1 121 ? -22.029 10.025 30.582 1.00 93.88 121 LEU A C 1
ATOM 995 O O . LEU A 1 121 ? -22.474 9.444 29.591 1.00 93.88 121 LEU A O 1
ATOM 999 N N . LYS A 1 122 ? -21.161 11.038 30.494 1.00 93.44 122 LYS A N 1
ATOM 1000 C CA . LYS A 1 122 ? -20.602 11.523 29.232 1.00 93.44 122 LYS A CA 1
ATOM 1001 C C . LYS A 1 122 ? -19.783 10.431 28.541 1.00 93.44 122 LYS A C 1
ATOM 1003 O O . LYS A 1 122 ? -20.031 10.165 27.368 1.00 93.44 122 LYS A O 1
ATOM 1008 N N . ALA A 1 123 ? -18.891 9.755 29.265 1.00 92.94 123 ALA A N 1
ATOM 1009 C CA . ALA A 1 123 ? -18.081 8.664 28.726 1.00 92.94 123 ALA A CA 1
ATOM 1010 C C . ALA A 1 123 ? -18.947 7.517 28.175 1.00 92.94 123 ALA A C 1
ATOM 1012 O O . ALA A 1 123 ? -18.696 7.035 27.072 1.00 92.94 123 ALA A O 1
ATOM 1013 N N . ILE A 1 124 ? -20.009 7.123 28.892 1.00 92.69 124 ILE A N 1
ATOM 1014 C CA . ILE A 1 124 ? -20.947 6.091 28.426 1.00 92.69 124 ILE A CA 1
ATOM 1015 C C . ILE A 1 124 ? -21.674 6.537 27.152 1.00 92.69 124 ILE A C 1
ATOM 1017 O O . ILE A 1 124 ? -21.856 5.731 26.244 1.00 92.69 124 ILE A O 1
ATOM 1021 N N . ASN A 1 125 ? -22.100 7.798 27.069 1.00 90.50 125 ASN A N 1
ATOM 1022 C CA . ASN A 1 125 ? -22.804 8.314 25.895 1.00 90.50 125 ASN A CA 1
ATOM 1023 C C . ASN A 1 125 ? -21.893 8.463 24.661 1.00 90.50 125 ASN A C 1
ATOM 1025 O O . ASN A 1 125 ? -22.370 8.283 23.541 1.00 90.50 125 ASN A O 1
ATOM 1029 N N . GLU A 1 126 ? -20.613 8.792 24.850 1.00 90.75 126 GLU A N 1
ATOM 1030 C CA . GLU A 1 126 ? -19.642 8.982 23.762 1.00 90.75 126 GLU A CA 1
ATOM 1031 C C . GLU A 1 126 ? -19.065 7.653 23.251 1.00 90.75 126 GLU A C 1
ATOM 1033 O O . GLU A 1 126 ? -19.146 7.361 22.056 1.00 90.75 126 GLU A O 1
ATOM 1038 N N . ASP A 1 127 ? -18.515 6.820 24.138 1.00 88.69 127 ASP A N 1
ATOM 1039 C CA . ASP A 1 127 ? -18.076 5.464 23.803 1.00 88.69 127 ASP A CA 1
ATOM 1040 C C . ASP A 1 127 ? -18.255 4.525 25.007 1.00 88.69 127 ASP A C 1
ATOM 1042 O O . ASP A 1 127 ? -17.372 4.429 25.865 1.00 88.69 127 ASP A O 1
ATOM 1046 N N . PRO A 1 128 ? -19.350 3.742 25.058 1.00 86.81 128 PRO A N 1
ATOM 1047 C CA . PRO A 1 128 ? -19.574 2.801 26.152 1.00 86.81 128 PRO A CA 1
ATOM 1048 C C . PRO A 1 128 ? -18.439 1.776 26.306 1.00 86.81 128 PRO A C 1
ATOM 1050 O O . PRO A 1 128 ? -18.208 1.262 27.394 1.00 86.81 128 PRO A O 1
ATOM 1053 N N . ALA A 1 129 ? -17.701 1.485 25.227 1.00 86.25 129 ALA A N 1
ATOM 1054 C CA . ALA A 1 129 ? -16.550 0.587 25.278 1.00 86.25 129 ALA A CA 1
ATOM 1055 C C . ALA A 1 129 ? -15.338 1.168 26.019 1.00 86.25 129 ALA A C 1
ATOM 1057 O O . ALA A 1 129 ? -14.437 0.420 26.389 1.00 86.25 129 ALA A O 1
ATOM 1058 N N . TYR A 1 130 ? -15.289 2.487 26.182 1.00 86.50 130 TYR A N 1
ATOM 1059 C CA . TYR A 1 130 ? -14.279 3.182 26.970 1.00 86.50 130 TYR A CA 1
ATOM 1060 C C . TYR A 1 130 ? -14.753 3.395 28.412 1.00 86.50 130 TYR A C 1
ATOM 1062 O O . TYR A 1 130 ? -13.960 3.340 29.344 1.00 86.50 130 TYR A O 1
ATOM 1070 N N . ALA A 1 131 ? -16.065 3.534 28.619 1.00 88.69 131 ALA A N 1
ATOM 1071 C CA . ALA A 1 131 ? -16.646 3.715 29.946 1.00 88.69 131 ALA A CA 1
ATOM 1072 C C . ALA A 1 131 ? -16.331 2.573 30.934 1.00 88.69 131 ALA A C 1
ATOM 1074 O O . ALA A 1 131 ? -16.247 2.826 32.132 1.00 88.69 131 ALA A O 1
ATOM 1075 N N . ILE A 1 132 ? -16.121 1.337 30.457 1.00 87.81 132 ILE A N 1
ATOM 1076 C CA . ILE A 1 132 ? -15.726 0.201 31.315 1.00 87.81 132 ILE A CA 1
ATOM 1077 C C . ILE A 1 132 ? -14.349 0.364 31.976 1.00 87.81 132 ILE A C 1
ATOM 1079 O O . ILE A 1 132 ? -14.043 -0.382 32.899 1.00 87.81 132 ILE A O 1
ATOM 1083 N N . GLU A 1 133 ? -13.519 1.299 31.507 1.00 87.31 133 GLU A N 1
ATOM 1084 C CA . GLU A 1 133 ? -12.192 1.571 32.076 1.00 87.31 133 GLU A CA 1
ATOM 1085 C C . GLU A 1 133 ? -12.265 2.459 33.335 1.00 87.31 133 GLU A C 1
ATOM 1087 O O . GLU A 1 133 ? -11.288 2.562 34.075 1.00 87.31 133 GLU A O 1
ATOM 1092 N N . TYR A 1 134 ? -13.418 3.085 33.597 1.00 88.06 134 TYR A N 1
ATOM 1093 C CA . TYR A 1 134 ? -13.656 3.916 34.778 1.00 88.06 134 TYR A CA 1
ATOM 1094 C C . TYR A 1 134 ? -14.178 3.096 35.963 1.00 88.06 134 TYR A C 1
ATOM 1096 O O . TYR A 1 134 ? -14.767 2.026 35.798 1.00 88.06 134 TYR A O 1
ATOM 1104 N N . ASP A 1 135 ? -14.048 3.643 37.177 1.00 88.06 135 ASP A N 1
ATOM 1105 C CA . ASP A 1 135 ? -14.781 3.111 38.327 1.00 88.06 135 ASP A CA 1
ATOM 1106 C C . ASP A 1 135 ? -16.277 3.431 38.197 1.00 88.06 135 ASP A C 1
ATOM 1108 O O . ASP A 1 135 ? -16.739 4.535 38.485 1.00 88.06 135 ASP A O 1
ATOM 1112 N N . LEU A 1 136 ? -17.047 2.440 37.749 1.00 89.94 136 LEU A N 1
ATOM 1113 C CA . LEU A 1 136 ? -18.494 2.554 37.575 1.00 89.94 136 LEU A CA 1
ATOM 1114 C C . LEU A 1 136 ? -19.271 2.476 38.899 1.00 89.94 136 LEU A C 1
ATOM 1116 O O . LEU A 1 136 ? -20.475 2.733 38.902 1.00 89.94 136 LEU A O 1
ATOM 1120 N N . GLY A 1 137 ? -18.634 2.113 40.018 1.00 89.31 137 GLY A N 1
ATOM 1121 C CA . GLY A 1 137 ? -19.305 1.844 41.293 1.00 89.31 137 GLY A CA 1
ATOM 1122 C C . GLY A 1 137 ? -20.205 2.987 41.791 1.00 89.31 137 GLY A C 1
ATOM 1123 O O . GLY A 1 137 ? -21.391 2.739 42.062 1.00 89.31 137 GLY A O 1
ATOM 1124 N N . PRO A 1 138 ? -19.700 4.232 41.882 1.00 91.12 138 PRO A N 1
ATOM 1125 C CA . PRO A 1 138 ? -20.495 5.389 42.296 1.00 91.12 138 PRO A CA 1
ATOM 1126 C C . PRO A 1 138 ? -21.685 5.654 41.364 1.00 91.12 138 PRO A C 1
ATOM 1128 O O . PRO A 1 138 ? -22.822 5.783 41.826 1.00 91.12 138 PRO A O 1
ATOM 1131 N N . PHE A 1 139 ? -21.451 5.629 40.049 1.00 93.56 139 PHE A N 1
ATOM 1132 C CA . PHE A 1 139 ? -22.488 5.871 39.046 1.00 93.56 139 PHE A CA 1
ATOM 1133 C C . PHE A 1 139 ? -23.576 4.793 39.054 1.00 93.56 139 PHE A C 1
ATOM 1135 O O . PHE A 1 139 ? -24.767 5.102 39.012 1.00 93.56 139 PHE A O 1
ATOM 1142 N N . LEU A 1 140 ? -23.193 3.516 39.143 1.00 92.31 140 LEU A N 1
ATOM 1143 C CA . LEU A 1 140 ? -24.137 2.399 39.196 1.00 92.31 140 LEU A CA 1
ATOM 1144 C C . LEU A 1 140 ? -24.958 2.406 40.487 1.00 92.31 140 LEU A C 1
ATOM 1146 O O . LEU A 1 140 ? -26.128 2.019 40.465 1.00 92.31 140 LEU A O 1
ATOM 1150 N N . SER A 1 141 ? -24.373 2.847 41.601 1.00 92.00 141 SER A N 1
ATOM 1151 C CA . SER A 1 141 ? -25.088 3.001 42.872 1.00 92.00 141 SER A CA 1
ATOM 1152 C C . SER A 1 141 ? -26.149 4.093 42.770 1.00 92.00 141 SER A C 1
ATOM 1154 O O . SER A 1 141 ? -27.313 3.830 43.066 1.00 92.00 141 SER A O 1
ATOM 1156 N N . GLU A 1 142 ? -25.781 5.260 42.239 1.00 93.38 142 GLU A N 1
ATOM 1157 C CA . GLU A 1 142 ? -26.716 6.357 41.975 1.00 93.38 142 GLU A CA 1
ATOM 1158 C C . GLU A 1 142 ? -27.842 5.920 41.025 1.00 93.38 142 GLU A C 1
ATOM 1160 O O . GLU A 1 142 ? -29.021 6.043 41.347 1.00 93.38 142 GLU A O 1
ATOM 1165 N N . LEU A 1 143 ? -27.498 5.310 39.887 1.00 93.69 143 LEU A N 1
ATOM 1166 C CA . LEU A 1 143 ? -28.467 4.771 38.931 1.00 93.69 143 LEU A CA 1
ATOM 1167 C C . LEU A 1 143 ? -29.451 3.796 39.599 1.00 93.69 143 LEU A C 1
ATOM 1169 O O . LEU A 1 143 ? -30.645 3.835 39.307 1.00 93.69 143 LEU A O 1
ATOM 1173 N N . THR A 1 144 ? -28.966 2.933 40.495 1.00 92.00 144 THR A N 1
ATOM 1174 C CA . THR A 1 144 ? -29.811 1.968 41.217 1.00 92.00 144 THR A CA 1
ATOM 1175 C C . THR A 1 144 ? -30.804 2.679 42.122 1.00 92.00 144 THR A C 1
ATOM 1177 O O . THR A 1 144 ? -31.998 2.404 42.026 1.00 92.00 144 THR A O 1
ATOM 1180 N N . ASN A 1 145 ? -30.322 3.606 42.953 1.00 93.00 145 ASN A N 1
ATOM 1181 C CA . ASN A 1 145 ? -31.156 4.321 43.916 1.00 93.00 145 ASN A CA 1
ATOM 1182 C C . ASN A 1 145 ? -32.347 4.980 43.214 1.00 93.00 145 ASN A C 1
ATOM 1184 O O . ASN A 1 145 ? -33.483 4.857 43.661 1.00 93.00 145 ASN A O 1
ATOM 1188 N N . ARG A 1 146 ? -32.097 5.589 42.050 1.00 92.25 146 ARG A N 1
ATOM 1189 C CA . ARG A 1 146 ? -33.119 6.287 41.259 1.00 92.25 146 ARG A CA 1
ATOM 1190 C C . ARG A 1 146 ? -34.085 5.356 40.524 1.00 92.25 146 ARG A C 1
ATOM 1192 O O . ARG A 1 146 ? -35.220 5.734 40.223 1.00 92.25 146 ARG A O 1
ATOM 1199 N N . VAL A 1 147 ? -33.642 4.143 40.192 1.00 93.06 147 VAL A N 1
ATOM 1200 C CA . VAL A 1 147 ? -34.512 3.094 39.639 1.00 93.06 147 VAL A CA 1
ATOM 1201 C C . VAL A 1 147 ? -35.439 2.552 40.724 1.00 93.06 147 VAL A C 1
ATOM 1203 O O . VAL A 1 147 ? -36.634 2.416 40.475 1.00 93.06 147 VAL A O 1
ATOM 1206 N N . GLU A 1 148 ? -34.904 2.266 41.910 1.00 91.62 148 GLU A N 1
ATOM 1207 C CA . GLU A 1 148 ? -35.650 1.692 43.035 1.00 91.62 148 GLU A CA 1
ATOM 1208 C C . GLU A 1 148 ? -36.620 2.697 43.668 1.00 91.62 148 GLU A C 1
ATOM 1210 O O . GLU A 1 148 ? -37.736 2.320 44.022 1.00 91.62 148 GLU A O 1
ATOM 1215 N N . SER A 1 149 ? -36.255 3.982 43.742 1.00 91.75 149 SER A N 1
ATOM 1216 C CA . SER A 1 149 ? -37.141 5.046 44.238 1.00 91.75 149 SER A CA 1
ATOM 1217 C C . SER A 1 149 ? -38.251 5.436 43.254 1.00 91.75 149 SER A C 1
ATOM 1219 O O . SER A 1 149 ? -39.165 6.180 43.609 1.00 91.75 149 SER A O 1
ATOM 1221 N N . GLY A 1 150 ? -38.194 4.952 42.008 1.00 90.56 150 GLY A N 1
ATOM 1222 C CA . GLY A 1 150 ? -39.163 5.275 40.959 1.00 90.56 150 GLY A CA 1
ATOM 1223 C C . GLY A 1 150 ? -38.983 6.661 40.326 1.00 90.56 150 GLY A C 1
ATOM 1224 O O . GLY A 1 150 ? -39.732 7.017 39.414 1.00 90.56 150 GLY A O 1
ATOM 1225 N N . GLU A 1 151 ? -37.964 7.426 40.726 1.00 90.81 151 GLU A N 1
ATOM 1226 C CA . GLU A 1 151 ? -37.680 8.784 40.232 1.00 90.81 151 GLU A CA 1
ATOM 1227 C C . GLU A 1 151 ? -37.466 8.865 38.717 1.00 90.81 151 GLU A C 1
ATOM 1229 O O . GLU A 1 151 ? -37.703 9.904 38.095 1.00 90.81 151 GLU A O 1
ATOM 1234 N N . LEU A 1 152 ? -37.002 7.778 38.094 1.00 91.19 152 LEU A N 1
ATOM 1235 C CA . LEU A 1 152 ? -36.783 7.732 36.646 1.00 91.19 152 LEU A CA 1
ATOM 1236 C C . LEU A 1 152 ? -38.073 7.491 35.838 1.00 91.19 152 LEU A C 1
ATOM 1238 O O . LEU A 1 152 ? -38.039 7.568 34.603 1.00 91.19 152 LEU A O 1
ATOM 1242 N N . GLY A 1 153 ? -39.200 7.181 36.497 1.00 91.75 153 GLY A N 1
ATOM 1243 C CA . GLY A 1 153 ? -40.486 6.910 35.843 1.00 91.75 153 GLY A CA 1
ATOM 1244 C C . GLY A 1 153 ? -40.406 5.774 34.817 1.00 91.75 153 GLY A C 1
ATOM 1245 O O . GLY A 1 153 ? -40.956 5.868 33.713 1.00 91.75 153 GLY A O 1
ATOM 1246 N N . LEU A 1 154 ? -39.624 4.738 35.127 1.00 93.62 154 LEU A N 1
ATOM 1247 C CA . LEU A 1 154 ? -39.419 3.573 34.269 1.00 93.62 154 LEU A CA 1
ATOM 1248 C C . LEU A 1 154 ? -40.490 2.512 34.546 1.00 93.62 154 LEU A C 1
ATOM 1250 O O . LEU A 1 154 ? -41.013 2.410 35.647 1.00 93.62 154 LEU A O 1
ATOM 1254 N N . LYS A 1 155 ? -40.812 1.704 33.531 1.00 94.25 155 LYS A N 1
ATOM 1255 C CA . LYS A 1 155 ? -41.688 0.533 33.702 1.00 94.25 155 LYS A CA 1
ATOM 1256 C C . LYS A 1 155 ? -40.942 -0.567 34.462 1.00 94.25 155 LYS A C 1
ATOM 1258 O O . LYS A 1 155 ? -39.761 -0.770 34.180 1.00 94.25 155 LYS A O 1
ATOM 1263 N N . ASP A 1 156 ? -41.645 -1.368 35.260 1.00 92.69 156 ASP A N 1
ATOM 1264 C CA . ASP A 1 156 ? -41.069 -2.462 36.068 1.00 92.69 156 ASP A CA 1
ATOM 1265 C C . ASP A 1 156 ? -40.161 -3.408 35.271 1.00 92.69 156 ASP A C 1
ATOM 1267 O O . ASP A 1 156 ? -39.079 -3.787 35.716 1.00 92.69 156 ASP A O 1
ATOM 1271 N N . GLN A 1 157 ? -40.550 -3.750 34.038 1.00 92.19 157 GLN A N 1
ATOM 1272 C CA . GLN A 1 157 ? -39.734 -4.594 33.160 1.00 92.19 157 GLN A CA 1
ATOM 1273 C C . GLN A 1 157 ? -38.360 -3.969 32.854 1.00 92.19 157 GLN A C 1
ATOM 1275 O O . GLN A 1 157 ? -37.369 -4.688 32.731 1.00 92.19 157 GLN A O 1
ATOM 1280 N N . ILE A 1 158 ? -38.296 -2.644 32.701 1.00 91.81 158 ILE A N 1
ATOM 1281 C CA . ILE A 1 158 ? -37.050 -1.909 32.454 1.00 91.81 158 ILE A CA 1
ATOM 1282 C C . ILE A 1 158 ? -36.246 -1.817 33.751 1.00 91.81 158 ILE A C 1
ATOM 1284 O O . ILE A 1 158 ? -35.050 -2.092 33.714 1.00 91.81 158 ILE A O 1
ATOM 1288 N N . CYS A 1 159 ? -36.889 -1.525 34.886 1.00 91.62 159 CYS A N 1
ATOM 1289 C CA . CYS A 1 159 ? -36.238 -1.518 36.200 1.00 91.62 159 CYS A CA 1
ATOM 1290 C C . CYS A 1 159 ? -35.542 -2.858 36.478 1.00 91.62 159 CYS A C 1
ATOM 1292 O O . CYS A 1 159 ? -34.346 -2.894 36.749 1.00 91.62 159 CYS A O 1
ATOM 1294 N N . ASN A 1 160 ? -36.245 -3.974 36.267 1.00 92.06 160 ASN A N 1
ATOM 1295 C CA . ASN A 1 160 ? -35.693 -5.318 36.443 1.00 92.06 160 ASN A CA 1
ATOM 1296 C C . ASN A 1 160 ? -34.499 -5.605 35.519 1.00 92.06 160 ASN A C 1
ATOM 1298 O O . ASN A 1 160 ? -33.547 -6.266 35.933 1.00 92.06 160 ASN A O 1
ATOM 1302 N N . LYS A 1 161 ? -34.524 -5.121 34.268 1.00 93.56 161 LYS A N 1
ATOM 1303 C CA . LYS A 1 161 ? -33.381 -5.251 33.346 1.00 93.56 161 LYS A CA 1
ATOM 1304 C C . LYS A 1 161 ? -32.172 -4.456 33.835 1.00 93.56 161 LYS A C 1
ATOM 1306 O O . LYS A 1 161 ? -31.064 -4.980 33.793 1.00 93.56 161 LYS A O 1
ATOM 1311 N N . VAL A 1 162 ? -32.389 -3.233 34.315 1.00 93.00 162 VAL A N 1
ATOM 1312 C CA . VAL A 1 162 ? -31.326 -2.369 34.845 1.00 93.00 162 VAL A CA 1
ATOM 1313 C C . VAL A 1 162 ? -30.692 -2.983 36.091 1.00 93.00 162 VAL A C 1
ATOM 1315 O O . VAL A 1 162 ? -29.472 -3.097 36.151 1.00 93.00 162 VAL A O 1
ATOM 1318 N N . LEU A 1 163 ? -31.500 -3.463 37.040 1.00 91.81 163 LEU A N 1
ATOM 1319 C CA . LEU A 1 163 ? -31.008 -4.083 38.274 1.00 91.81 163 LEU A CA 1
ATOM 1320 C C . LEU A 1 163 ? -30.219 -5.374 38.010 1.00 91.81 163 LEU A C 1
ATOM 1322 O O . LEU A 1 163 ? -29.174 -5.590 38.619 1.00 91.81 163 LEU A O 1
ATOM 1326 N N . LYS A 1 164 ? -30.657 -6.204 37.053 1.00 91.25 164 LYS A N 1
ATOM 1327 C CA . LYS A 1 164 ? -29.878 -7.372 36.608 1.00 91.25 164 LYS A CA 1
ATOM 1328 C C . LYS A 1 164 ? -28.565 -6.958 35.944 1.00 91.25 164 LYS A C 1
ATOM 1330 O O . LYS A 1 164 ? -27.523 -7.526 36.248 1.00 91.25 164 LYS A O 1
ATOM 1335 N N . GLN A 1 165 ? -28.591 -5.952 35.069 1.00 92.50 165 GLN A N 1
ATOM 1336 C CA . GLN A 1 165 ? -27.384 -5.500 34.375 1.00 92.50 165 GLN A CA 1
ATOM 1337 C C . GLN A 1 165 ? -26.373 -4.839 35.323 1.00 92.50 165 GLN A C 1
ATOM 1339 O O . GLN A 1 165 ? -25.171 -4.989 35.124 1.00 92.50 165 GLN A O 1
ATOM 1344 N N . LYS A 1 166 ? -26.835 -4.175 36.391 1.00 88.56 166 LYS A N 1
ATOM 1345 C CA . LYS A 1 166 ? -25.974 -3.690 37.479 1.00 88.56 166 LYS A CA 1
ATOM 1346 C C . LYS A 1 166 ? -25.147 -4.826 38.073 1.00 88.56 166 LYS A C 1
ATOM 1348 O O . LYS A 1 166 ? -23.957 -4.644 38.278 1.00 88.56 166 LYS A O 1
ATOM 1353 N N . GLN A 1 167 ? -25.753 -5.986 38.337 1.00 85.31 167 GLN A N 1
ATOM 1354 C CA . GLN A 1 167 ? -25.027 -7.138 38.885 1.00 85.31 167 GLN A CA 1
ATOM 1355 C C . GLN A 1 167 ? -23.918 -7.600 37.934 1.00 85.31 167 GLN A C 1
ATOM 1357 O O . GLN A 1 167 ? -22.813 -7.859 38.389 1.00 85.31 167 GLN A O 1
ATOM 1362 N N . VAL A 1 168 ? -24.188 -7.617 36.625 1.00 87.31 168 VAL A N 1
ATOM 1363 C CA . VAL A 1 168 ? -23.196 -7.971 35.596 1.00 87.31 168 VAL A CA 1
ATOM 1364 C C . VAL A 1 168 ? -22.050 -6.957 35.533 1.00 87.31 168 VAL A C 1
ATOM 1366 O O . VAL A 1 168 ? -20.898 -7.350 35.433 1.00 87.31 168 VAL A O 1
ATOM 1369 N N . LEU A 1 169 ? -22.343 -5.655 35.608 1.00 86.00 169 LEU A N 1
ATOM 1370 C CA . LEU A 1 169 ? -21.314 -4.606 35.583 1.00 86.00 169 LEU A CA 1
ATOM 1371 C C . LEU A 1 169 ? -20.527 -4.501 36.900 1.00 86.00 169 LEU A C 1
ATOM 1373 O O . LEU A 1 169 ? -19.355 -4.135 36.881 1.00 86.00 169 LEU A O 1
ATOM 1377 N N . ASN A 1 170 ? -21.158 -4.835 38.029 1.00 81.19 170 ASN A N 1
ATOM 1378 C CA . ASN A 1 170 ? -20.510 -4.923 39.339 1.00 81.19 170 ASN A CA 1
ATOM 1379 C C . ASN A 1 170 ? -19.681 -6.198 39.507 1.00 81.19 170 ASN A C 1
ATOM 1381 O O . ASN A 1 170 ? -18.841 -6.249 40.409 1.00 81.19 170 ASN A O 1
ATOM 1385 N N . ASP A 1 171 ? -19.909 -7.217 38.677 1.00 81.88 171 ASP A N 1
ATOM 1386 C CA . ASP A 1 171 ? -19.023 -8.367 38.586 1.00 81.88 171 ASP A CA 1
ATOM 1387 C C . ASP A 1 171 ? -17.706 -7.921 37.943 1.00 81.88 171 ASP A C 1
ATOM 1389 O O . ASP A 1 171 ? -17.496 -8.000 36.728 1.00 81.88 171 ASP A O 1
ATOM 1393 N N . LYS A 1 172 ? -16.823 -7.403 38.804 1.00 70.19 172 LYS A N 1
ATOM 1394 C CA . LYS A 1 172 ? -15.513 -6.867 38.436 1.00 70.19 172 LYS A CA 1
ATOM 1395 C C . LYS A 1 172 ? -14.693 -7.865 37.627 1.00 70.19 172 LYS A C 1
ATOM 1397 O O . LYS A 1 172 ? -13.835 -7.428 36.871 1.00 70.19 172 LYS A O 1
ATOM 1402 N N . MET A 1 173 ? -14.933 -9.171 37.764 1.00 72.50 173 MET A N 1
ATOM 1403 C CA . MET A 1 173 ? -14.169 -10.187 37.049 1.00 72.50 173 MET A CA 1
ATOM 1404 C C . MET A 1 173 ? -14.370 -10.080 35.532 1.00 72.50 173 MET A C 1
ATOM 1406 O O . MET A 1 173 ? -13.393 -10.088 34.790 1.00 72.50 173 MET A O 1
ATOM 1410 N N . ASN A 1 174 ? -15.609 -9.897 35.068 1.00 75.38 174 ASN A N 1
ATOM 1411 C CA . ASN A 1 174 ? -15.914 -9.853 33.635 1.00 75.38 174 ASN A CA 1
ATOM 1412 C C . ASN A 1 174 ? -15.508 -8.522 32.993 1.00 75.38 174 ASN A C 1
ATOM 1414 O O . ASN A 1 174 ? -14.950 -8.500 31.899 1.00 75.38 174 ASN A O 1
ATOM 1418 N N . THR A 1 175 ? -15.756 -7.402 33.674 1.00 82.75 175 THR A N 1
ATOM 1419 C CA . THR A 1 175 ? -15.378 -6.075 33.167 1.00 82.75 175 THR A CA 1
ATOM 1420 C C . THR A 1 175 ? -13.865 -5.873 33.179 1.00 82.75 175 THR A C 1
ATOM 1422 O O . THR A 1 175 ? -13.323 -5.395 32.184 1.00 82.75 175 THR A O 1
ATOM 1425 N N . SER A 1 176 ? -13.165 -6.312 34.233 1.00 84.69 176 SER A N 1
ATOM 1426 C CA . SER A 1 176 ? -11.698 -6.229 34.290 1.00 84.69 176 SER A CA 1
ATOM 1427 C C . SER A 1 176 ? -11.045 -7.124 33.240 1.00 84.69 176 SER A C 1
ATOM 1429 O O . SER A 1 176 ? -10.105 -6.682 32.591 1.00 84.69 176 SER A O 1
ATOM 1431 N N . LEU A 1 177 ? -11.584 -8.326 32.994 1.00 88.00 177 LEU A N 1
ATOM 1432 C CA . LEU A 1 177 ? -11.077 -9.220 31.950 1.00 88.00 177 LEU A CA 1
ATOM 1433 C C . LEU A 1 177 ? -11.138 -8.575 30.557 1.00 88.00 177 LEU A C 1
ATOM 1435 O O . LEU A 1 177 ? -10.159 -8.636 29.820 1.00 88.00 177 LEU A O 1
ATOM 1439 N N . LEU A 1 178 ? -12.251 -7.921 30.202 1.00 89.75 178 LEU A N 1
ATOM 1440 C CA . LEU A 1 178 ? -12.380 -7.223 28.915 1.00 89.75 178 LEU A CA 1
ATOM 1441 C C . LEU A 1 178 ? -11.372 -6.072 28.784 1.00 89.75 178 LEU A C 1
ATOM 1443 O O . LEU A 1 178 ? -10.785 -5.880 27.717 1.00 89.75 178 LEU A O 1
ATOM 1447 N N . VAL A 1 179 ? -11.159 -5.312 29.863 1.00 89.88 179 VAL A N 1
ATOM 1448 C CA . VAL A 1 179 ? -10.185 -4.210 29.893 1.00 89.88 179 VAL A CA 1
ATOM 1449 C C . VAL A 1 179 ? -8.756 -4.738 29.747 1.00 89.88 179 VAL A C 1
ATOM 1451 O O . VAL A 1 179 ? -7.994 -4.214 28.932 1.00 89.88 179 VAL A O 1
ATOM 1454 N N . GLU A 1 180 ? -8.397 -5.787 30.488 1.00 92.06 180 GLU A N 1
ATOM 1455 C CA . GLU A 1 180 ? -7.076 -6.419 30.427 1.00 92.06 180 GLU A CA 1
ATOM 1456 C C . GLU A 1 180 ? -6.802 -7.013 29.043 1.00 92.06 180 GLU A C 1
ATOM 1458 O O . GLU A 1 180 ? -5.800 -6.666 28.424 1.00 92.06 180 GLU A O 1
ATOM 1463 N N . GLN A 1 181 ? -7.734 -7.794 28.490 1.00 93.81 181 GLN A N 1
ATOM 1464 C CA . GLN A 1 181 ? -7.594 -8.372 27.149 1.00 93.81 181 GLN A CA 1
ATOM 1465 C C . GLN A 1 181 ? -7.424 -7.302 26.069 1.00 93.81 181 GLN A C 1
ATOM 1467 O O . GLN A 1 181 ? -6.566 -7.424 25.193 1.00 93.81 181 GLN A O 1
ATOM 1472 N N . LYS A 1 182 ? -8.212 -6.221 26.130 1.00 94.00 182 LYS A N 1
ATOM 1473 C CA . LYS A 1 182 ? -8.082 -5.097 25.195 1.00 94.00 182 LYS A CA 1
ATOM 1474 C C . LYS A 1 182 ? -6.701 -4.455 25.302 1.00 94.00 182 LYS A C 1
ATOM 1476 O O . LYS A 1 182 ? -6.097 -4.144 24.276 1.00 94.00 182 LYS A O 1
ATOM 1481 N N . LYS A 1 183 ? -6.210 -4.241 26.524 1.00 94.56 183 LYS A N 1
ATOM 1482 C CA . LYS A 1 183 ? -4.889 -3.656 26.777 1.00 94.56 183 LYS A CA 1
ATOM 1483 C C . LYS A 1 183 ? -3.769 -4.553 26.251 1.00 94.56 183 LYS A C 1
ATOM 1485 O O . LYS A 1 183 ? -2.841 -4.042 25.625 1.00 94.56 183 LYS A O 1
ATOM 1490 N N . ASP A 1 184 ? -3.884 -5.861 26.447 1.00 96.12 184 ASP A N 1
ATOM 1491 C CA . ASP A 1 184 ? -2.924 -6.842 25.945 1.00 96.12 184 ASP A CA 1
ATOM 1492 C C . ASP A 1 184 ? -2.886 -6.844 24.415 1.00 96.12 184 ASP A C 1
ATOM 1494 O O . ASP A 1 184 ? -1.809 -6.714 23.830 1.00 96.12 184 ASP A O 1
ATOM 1498 N N . TYR A 1 185 ? -4.048 -6.878 23.754 1.00 97.50 185 TYR A N 1
ATOM 1499 C CA . TYR A 1 185 ? -4.122 -6.821 22.292 1.00 97.50 185 TYR A CA 1
ATOM 1500 C C . TYR A 1 185 ? -3.609 -5.502 21.718 1.00 97.50 185 TYR A C 1
ATOM 1502 O O . TYR A 1 185 ? -2.934 -5.515 20.691 1.00 97.50 185 TYR A O 1
ATOM 1510 N N . LEU A 1 186 ? -3.881 -4.368 22.370 1.00 96.31 186 LEU A N 1
ATOM 1511 C CA . LEU A 1 186 ? -3.319 -3.076 21.965 1.00 96.31 186 LEU A CA 1
ATOM 1512 C C . LEU A 1 186 ? -1.792 -3.069 22.099 1.00 96.31 186 LEU A C 1
ATOM 1514 O O . LEU A 1 186 ? -1.100 -2.668 21.168 1.00 96.31 186 LEU A O 1
ATOM 1518 N N . SER A 1 187 ? -1.258 -3.574 23.215 1.00 97.62 187 SER A N 1
ATOM 1519 C CA . SER A 1 187 ? 0.190 -3.657 23.420 1.00 97.62 187 SER A CA 1
ATOM 1520 C C . SER A 1 187 ? 0.867 -4.587 22.411 1.00 97.62 187 SER A C 1
ATOM 1522 O O . SER A 1 187 ? 1.947 -4.274 21.908 1.00 97.62 187 SER A O 1
ATOM 1524 N N . GLU A 1 188 ? 0.251 -5.729 22.100 1.00 97.75 188 GLU A N 1
ATOM 1525 C CA . GLU A 1 188 ? 0.737 -6.642 21.065 1.00 97.75 188 GLU A CA 1
ATOM 1526 C C . GLU A 1 188 ? 0.696 -5.978 19.684 1.00 97.75 188 GLU A C 1
ATOM 1528 O O . GLU A 1 188 ? 1.687 -6.014 18.954 1.00 97.75 188 GLU A O 1
ATOM 1533 N N . LYS A 1 189 ? -0.400 -5.284 19.359 1.00 97.81 189 LYS A N 1
ATOM 1534 C CA . LYS A 1 189 ? -0.548 -4.550 18.100 1.00 97.81 189 LYS A CA 1
ATOM 1535 C C . LYS A 1 189 ? 0.535 -3.486 17.937 1.00 97.81 189 LYS A C 1
ATOM 1537 O O . LYS A 1 189 ? 1.120 -3.391 16.859 1.00 97.81 189 LYS A O 1
ATOM 1542 N N . ASP A 1 190 ? 0.829 -2.714 18.979 1.00 96.88 190 ASP A N 1
ATOM 1543 C CA . ASP A 1 190 ? 1.859 -1.670 18.934 1.00 96.88 190 ASP A CA 1
ATOM 1544 C C . ASP A 1 190 ? 3.256 -2.256 18.674 1.00 96.88 190 ASP A C 1
ATOM 1546 O O . ASP A 1 190 ? 4.033 -1.698 17.891 1.00 96.88 190 ASP A O 1
ATOM 1550 N N . LYS A 1 191 ? 3.565 -3.419 19.268 1.00 96.94 191 LYS A N 1
ATOM 1551 C CA . LYS A 1 191 ? 4.821 -4.148 19.020 1.00 96.94 191 LYS A CA 1
ATOM 1552 C C . LYS A 1 191 ? 4.922 -4.608 17.567 1.00 96.94 191 LYS A C 1
ATOM 1554 O O . LYS A 1 191 ? 5.910 -4.294 16.910 1.00 96.94 191 LYS A O 1
ATOM 1559 N N . LEU A 1 192 ? 3.891 -5.285 17.055 1.00 97.19 192 LEU A N 1
ATOM 1560 C CA . LEU A 1 192 ? 3.875 -5.775 15.672 1.00 97.19 192 LEU A CA 1
ATOM 1561 C C . LEU A 1 192 ? 3.898 -4.628 14.656 1.00 97.19 192 LEU A C 1
ATOM 1563 O O . LEU A 1 192 ? 4.565 -4.723 13.633 1.00 97.19 192 LEU A O 1
ATOM 1567 N N . THR A 1 193 ? 3.214 -3.520 14.948 1.00 94.69 193 THR A N 1
ATOM 1568 C CA . THR A 1 193 ? 3.218 -2.322 14.094 1.00 94.69 193 THR A CA 1
ATOM 1569 C C . THR A 1 193 ? 4.604 -1.682 14.057 1.00 94.69 193 THR A C 1
ATOM 1571 O O . THR A 1 193 ? 5.059 -1.244 13.004 1.00 94.69 193 THR A O 1
ATOM 1574 N N . SER A 1 194 ? 5.301 -1.644 15.194 1.00 93.69 194 SER A N 1
ATOM 1575 C CA . SER A 1 194 ? 6.675 -1.138 15.261 1.00 93.69 194 SER A CA 1
ATOM 1576 C C . SER A 1 194 ? 7.647 -2.028 14.483 1.00 93.69 194 SER A C 1
ATOM 1578 O O . SER A 1 194 ? 8.502 -1.506 13.773 1.00 93.69 194 SER A O 1
ATOM 1580 N N . GLU A 1 195 ? 7.489 -3.352 14.575 1.00 94.12 195 GLU A N 1
ATOM 1581 C CA . GLU A 1 195 ? 8.258 -4.322 13.787 1.00 94.12 195 GLU A CA 1
ATOM 1582 C C . GLU A 1 195 ? 8.001 -4.145 12.284 1.00 94.12 195 GLU A C 1
ATOM 1584 O O . GLU A 1 195 ? 8.949 -3.985 11.520 1.00 94.12 195 GLU A O 1
ATOM 1589 N N . LEU A 1 196 ? 6.731 -4.055 11.876 1.00 93.88 196 LEU A N 1
ATOM 1590 C CA . LEU A 1 196 ? 6.326 -3.828 10.488 1.00 93.88 196 LEU A CA 1
ATOM 1591 C C . LEU A 1 196 ? 6.896 -2.517 9.926 1.00 93.88 196 LEU A C 1
ATOM 1593 O O . LEU A 1 196 ? 7.417 -2.494 8.815 1.00 93.88 196 LEU A O 1
ATOM 1597 N N . ASN A 1 197 ? 6.848 -1.433 10.703 1.00 88.69 197 ASN A N 1
ATOM 1598 C CA . ASN A 1 197 ? 7.411 -0.136 10.312 1.00 88.69 197 ASN A CA 1
ATOM 1599 C C . ASN A 1 197 ? 8.942 -0.154 10.183 1.00 88.69 197 ASN A C 1
ATOM 1601 O O . ASN A 1 197 ? 9.508 0.725 9.529 1.00 88.69 197 ASN A O 1
ATOM 1605 N N . GLY A 1 198 ? 9.610 -1.116 10.824 1.00 87.50 198 GLY A N 1
ATOM 1606 C CA . GLY A 1 198 ? 11.043 -1.345 10.678 1.00 87.50 198 GLY A CA 1
ATOM 1607 C C . GLY A 1 198 ? 11.428 -1.966 9.334 1.00 87.50 198 GLY A C 1
ATOM 1608 O O . GLY A 1 198 ? 12.584 -1.844 8.935 1.00 87.50 198 GLY A O 1
ATOM 1609 N N . LEU A 1 199 ? 10.482 -2.589 8.623 1.00 88.75 199 LEU A N 1
ATOM 1610 C CA . LEU A 1 199 ? 10.725 -3.247 7.340 1.00 88.75 199 LEU A CA 1
ATOM 1611 C C . LEU A 1 199 ? 10.660 -2.234 6.184 1.00 88.75 199 LEU A C 1
ATOM 1613 O O . LEU A 1 199 ? 9.735 -1.425 6.078 1.00 88.75 199 LEU A O 1
ATOM 1617 N N . SER A 1 200 ? 11.647 -2.276 5.283 1.00 88.81 200 SER A N 1
ATOM 1618 C CA . SER A 1 200 ? 11.736 -1.395 4.104 1.00 88.81 200 SER A CA 1
ATOM 1619 C C . SER A 1 200 ? 11.227 -2.030 2.812 1.00 88.81 200 SER A C 1
ATOM 1621 O O . SER A 1 200 ? 11.262 -1.377 1.764 1.00 88.81 200 SER A O 1
ATOM 1623 N N . ILE A 1 201 ? 10.698 -3.254 2.879 1.00 92.31 201 ILE A N 1
ATOM 1624 C CA . ILE A 1 201 ? 10.444 -4.107 1.713 1.00 92.31 201 ILE A CA 1
ATOM 1625 C C . ILE A 1 201 ? 9.563 -3.448 0.641 1.00 92.31 201 ILE A C 1
ATOM 1627 O O . ILE A 1 201 ? 9.875 -3.507 -0.546 1.00 92.31 201 ILE A O 1
ATOM 1631 N N . TYR A 1 202 ? 8.505 -2.726 1.029 1.00 88.75 202 TYR A N 1
ATOM 1632 C CA . TYR A 1 202 ? 7.634 -2.046 0.063 1.00 88.75 202 TYR A CA 1
ATOM 1633 C C . TYR A 1 202 ? 8.315 -0.852 -0.609 1.00 88.75 202 TYR A C 1
ATOM 1635 O O . TYR A 1 202 ? 8.083 -0.602 -1.788 1.00 88.75 202 TYR A O 1
ATOM 1643 N N . ARG A 1 203 ? 9.191 -0.134 0.108 1.00 90.38 203 ARG A N 1
ATOM 1644 C CA . ARG A 1 203 ? 9.980 0.960 -0.482 1.00 90.38 203 ARG A CA 1
ATOM 1645 C C . ARG A 1 203 ? 11.027 0.420 -1.447 1.00 90.38 203 ARG A C 1
ATOM 1647 O O . ARG A 1 203 ? 11.335 1.071 -2.439 1.00 90.38 203 ARG A O 1
ATOM 1654 N N . GLU A 1 204 ? 11.612 -0.732 -1.141 1.00 93.94 204 GLU A N 1
ATOM 1655 C CA . GLU A 1 204 ? 12.554 -1.412 -2.032 1.00 93.94 204 GLU A CA 1
ATOM 1656 C C . GLU A 1 204 ? 11.859 -1.903 -3.294 1.00 93.94 204 GLU A C 1
ATOM 1658 O O . GLU A 1 204 ? 12.325 -1.610 -4.395 1.00 93.94 204 GLU A O 1
ATOM 1663 N N . ARG A 1 205 ? 10.696 -2.538 -3.140 1.00 94.69 205 ARG A N 1
ATOM 1664 C CA . ARG A 1 205 ? 9.851 -2.944 -4.259 1.00 94.69 205 ARG A CA 1
ATOM 1665 C C . ARG A 1 205 ? 9.487 -1.764 -5.160 1.00 94.69 205 ARG A C 1
ATOM 1667 O O . ARG A 1 205 ? 9.725 -1.834 -6.360 1.00 94.69 205 ARG A O 1
ATOM 1674 N N . GLU A 1 206 ? 9.002 -0.661 -4.587 1.00 94.50 206 GLU A N 1
ATOM 1675 C CA . GLU A 1 206 ? 8.640 0.546 -5.346 1.00 94.50 206 GLU A CA 1
ATOM 1676 C C . GLU A 1 206 ? 9.839 1.116 -6.126 1.00 94.50 206 GLU A C 1
ATOM 1678 O O . GLU A 1 206 ? 9.696 1.569 -7.262 1.00 94.50 206 GLU A O 1
ATOM 1683 N N . LYS A 1 207 ? 11.045 1.091 -5.542 1.00 96.75 207 LYS A N 1
ATOM 1684 C CA . LYS A 1 207 ? 12.267 1.513 -6.244 1.00 96.75 207 LYS A CA 1
ATOM 1685 C C . LYS A 1 207 ? 12.575 0.600 -7.426 1.00 96.75 207 LYS A C 1
ATOM 1687 O O . LYS A 1 207 ? 12.856 1.108 -8.505 1.00 96.75 207 LYS A O 1
ATOM 1692 N N . ILE A 1 208 ? 12.512 -0.718 -7.238 1.00 97.31 208 ILE A N 1
ATOM 1693 C CA . ILE A 1 208 ? 12.763 -1.687 -8.314 1.00 97.31 208 ILE A CA 1
ATOM 1694 C C . ILE A 1 208 ? 11.745 -1.506 -9.446 1.00 97.31 208 ILE A C 1
ATOM 1696 O O . ILE A 1 208 ? 12.136 -1.451 -10.609 1.00 97.31 208 ILE A O 1
ATOM 1700 N N . GLU A 1 209 ? 10.461 -1.350 -9.120 1.00 97.25 209 GLU A N 1
ATOM 1701 C CA . GLU A 1 209 ? 9.397 -1.116 -10.105 1.00 97.25 209 GLU A CA 1
ATOM 1702 C C . GLU A 1 209 ? 9.642 0.172 -10.915 1.00 97.25 209 GLU A C 1
ATOM 1704 O O . GLU A 1 209 ? 9.533 0.154 -12.142 1.00 97.25 209 GLU A O 1
ATOM 1709 N N . LYS A 1 210 ? 10.082 1.263 -10.270 1.00 97.75 210 LYS A N 1
ATOM 1710 C CA . LYS A 1 210 ? 10.457 2.510 -10.966 1.00 97.75 210 LYS A CA 1
ATOM 1711 C C . LYS A 1 210 ? 11.647 2.338 -11.911 1.00 97.75 210 LYS A C 1
ATOM 1713 O O . LYS A 1 210 ? 11.623 2.880 -13.015 1.00 97.75 210 LYS A O 1
ATOM 1718 N N . GLU A 1 211 ? 12.677 1.596 -11.506 1.00 97.94 211 GLU A N 1
ATOM 1719 C CA . GLU A 1 211 ? 13.831 1.317 -12.374 1.00 97.94 211 GLU A CA 1
ATOM 1720 C C . GLU A 1 211 ? 13.426 0.452 -13.579 1.00 97.94 211 GLU A C 1
ATOM 1722 O O . GLU A 1 211 ? 13.823 0.730 -14.712 1.00 97.94 211 GLU A O 1
ATOM 1727 N N . ILE A 1 212 ? 12.559 -0.547 -13.371 1.00 98.06 212 ILE A N 1
ATOM 1728 C CA . ILE A 1 212 ? 11.976 -1.355 -14.454 1.00 98.06 212 ILE A CA 1
ATOM 1729 C C . ILE A 1 212 ? 11.256 -0.455 -15.465 1.00 98.06 212 ILE A C 1
ATOM 1731 O O . ILE A 1 212 ? 11.506 -0.559 -16.669 1.00 98.06 212 ILE A O 1
ATOM 1735 N N . GLU A 1 213 ? 10.391 0.449 -15.001 1.00 97.94 213 GLU A N 1
ATOM 1736 C CA . GLU A 1 213 ? 9.686 1.397 -15.870 1.00 97.94 213 GLU A CA 1
ATOM 1737 C C . GLU A 1 213 ? 10.658 2.306 -16.636 1.00 97.94 213 GLU A C 1
ATOM 1739 O O . GLU A 1 213 ? 10.527 2.470 -17.855 1.00 97.94 213 GLU A O 1
ATOM 1744 N N . ALA A 1 214 ? 11.670 2.851 -15.956 1.00 97.44 214 ALA A N 1
ATOM 1745 C CA . ALA A 1 214 ? 12.680 3.707 -16.569 1.00 97.44 214 ALA A CA 1
ATOM 1746 C C . ALA A 1 214 ? 13.443 2.978 -17.689 1.00 97.44 214 ALA A C 1
ATOM 1748 O O . ALA A 1 214 ? 13.552 3.493 -18.808 1.00 97.44 214 ALA A O 1
ATOM 1749 N N . HIS A 1 215 ? 13.903 1.749 -17.441 1.00 97.38 215 HIS A N 1
ATOM 1750 C CA . HIS A 1 215 ? 14.603 0.954 -18.450 1.00 97.38 215 HIS A CA 1
ATOM 1751 C C . HIS A 1 215 ? 13.695 0.547 -19.616 1.00 97.38 215 HIS A C 1
ATOM 1753 O O . HIS A 1 215 ? 14.132 0.580 -20.768 1.00 97.38 215 HIS A O 1
ATOM 1759 N N . GLN A 1 216 ? 12.414 0.251 -19.376 1.00 97.19 216 GLN A N 1
ATOM 1760 C CA . GLN A 1 216 ? 11.459 0.017 -20.464 1.00 97.19 216 GLN A CA 1
ATOM 1761 C C . GLN A 1 216 ? 11.297 1.246 -21.369 1.00 97.19 216 GLN A C 1
ATOM 1763 O O . GLN A 1 216 ? 11.231 1.103 -22.594 1.00 97.19 216 GLN A O 1
ATOM 1768 N N . VAL A 1 217 ? 11.244 2.452 -20.795 1.00 96.69 217 VAL A N 1
ATOM 1769 C CA . VAL A 1 217 ? 11.186 3.704 -21.566 1.00 96.69 217 VAL A CA 1
ATOM 1770 C C . VAL A 1 217 ? 12.464 3.900 -22.384 1.00 96.69 217 VAL A C 1
ATOM 1772 O O . VAL A 1 217 ? 12.380 4.213 -23.577 1.00 96.69 217 VAL A O 1
ATOM 1775 N N . LEU A 1 218 ? 13.636 3.657 -21.790 1.00 95.62 218 LEU A N 1
ATOM 1776 C CA . LEU A 1 218 ? 14.924 3.736 -22.487 1.00 95.62 218 LEU A CA 1
ATOM 1777 C C . LEU A 1 218 ? 14.994 2.772 -23.675 1.00 95.62 218 LEU A C 1
ATOM 1779 O O . LEU A 1 218 ? 15.370 3.190 -24.769 1.00 95.62 218 LEU A O 1
ATOM 1783 N N . ILE A 1 219 ? 14.564 1.521 -23.498 1.00 97.00 219 ILE A N 1
ATOM 1784 C CA . ILE A 1 219 ? 14.517 0.506 -24.561 1.00 97.00 219 ILE A CA 1
ATOM 1785 C C . ILE A 1 219 ? 13.621 0.962 -25.715 1.00 97.00 219 ILE A C 1
ATOM 1787 O O . ILE A 1 219 ? 14.029 0.893 -26.876 1.00 97.00 219 ILE A O 1
ATOM 1791 N N . ARG A 1 220 ? 12.411 1.464 -25.423 1.00 96.19 220 ARG A N 1
ATOM 1792 C CA . ARG A 1 220 ? 11.488 1.962 -26.461 1.00 96.19 220 ARG A CA 1
ATOM 1793 C C . ARG A 1 220 ? 12.095 3.132 -27.235 1.00 96.19 220 ARG A C 1
ATOM 1795 O O . ARG A 1 220 ? 12.033 3.148 -28.464 1.00 96.19 220 ARG A O 1
ATOM 1802 N N . SER A 1 221 ? 12.702 4.082 -26.524 1.00 95.69 221 SER A N 1
ATOM 1803 C CA . SER A 1 221 ? 13.365 5.246 -27.121 1.00 95.69 221 SER A CA 1
ATOM 1804 C C . SER A 1 221 ? 14.553 4.837 -27.996 1.00 95.69 221 SER A C 1
ATOM 1806 O O . SER A 1 221 ? 14.632 5.237 -29.159 1.00 95.69 221 SER A O 1
ATOM 1808 N N . ALA A 1 222 ? 15.440 3.976 -27.485 1.00 95.12 222 ALA A N 1
ATOM 1809 C CA . ALA A 1 222 ? 16.581 3.457 -28.230 1.00 95.12 222 ALA A CA 1
ATOM 1810 C C . ALA A 1 222 ? 16.127 2.730 -29.502 1.00 95.12 222 ALA A C 1
ATOM 1812 O O . ALA A 1 222 ? 16.620 3.039 -30.581 1.00 95.12 222 ALA A O 1
ATOM 1813 N N . ASN A 1 223 ? 15.120 1.859 -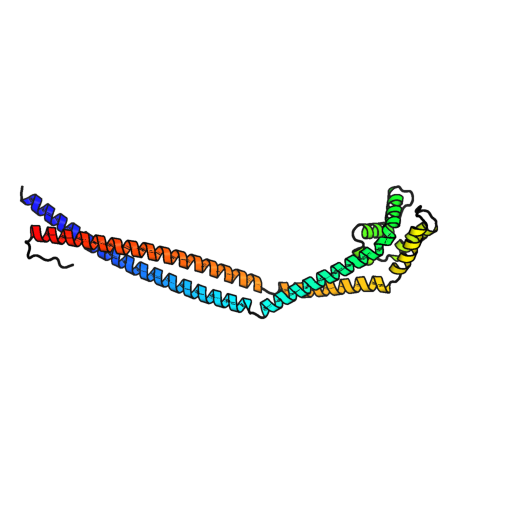29.409 1.00 95.38 223 ASN A N 1
ATOM 1814 C CA . ASN A 1 223 ? 14.599 1.122 -30.559 1.00 95.38 223 ASN A CA 1
ATOM 1815 C C . ASN A 1 223 ? 13.996 2.052 -31.633 1.00 95.38 223 ASN A C 1
ATOM 1817 O O . ASN A 1 223 ? 14.251 1.885 -32.826 1.00 95.38 223 ASN A O 1
ATOM 1821 N N . SER A 1 224 ? 13.255 3.087 -31.218 1.00 96.44 224 SER A N 1
ATOM 1822 C CA . SER A 1 224 ? 12.744 4.118 -32.134 1.00 96.44 224 SER A CA 1
ATOM 1823 C C . SER A 1 224 ? 13.878 4.877 -32.832 1.00 96.44 224 SER A C 1
ATOM 1825 O O . SER A 1 224 ? 13.821 5.121 -34.039 1.00 96.44 224 SER A O 1
ATOM 1827 N N . ASN A 1 225 ? 14.930 5.234 -32.091 1.00 97.00 225 ASN A N 1
ATOM 1828 C CA . ASN A 1 225 ? 16.091 5.934 -32.638 1.00 97.00 225 ASN A CA 1
ATOM 1829 C C . ASN A 1 225 ? 16.889 5.048 -33.600 1.00 97.00 225 ASN A C 1
ATOM 1831 O O . ASN A 1 225 ? 17.274 5.523 -34.665 1.00 97.00 225 ASN A O 1
ATOM 1835 N N . ILE A 1 226 ? 17.079 3.765 -33.273 1.00 97.44 226 ILE A N 1
ATOM 1836 C CA . ILE A 1 226 ? 17.704 2.770 -34.157 1.00 97.44 226 ILE A CA 1
ATOM 1837 C C . ILE A 1 226 ? 16.917 2.675 -35.463 1.00 97.44 226 ILE A C 1
ATOM 1839 O O . ILE A 1 226 ? 17.505 2.713 -36.541 1.00 97.44 226 ILE A O 1
ATOM 1843 N N . HIS A 1 227 ? 15.587 2.585 -35.389 1.00 97.00 227 HIS A N 1
ATOM 1844 C CA . HIS A 1 227 ? 14.744 2.517 -36.579 1.00 97.00 227 HIS A CA 1
ATOM 1845 C C . HIS A 1 227 ? 14.888 3.768 -37.460 1.00 97.00 227 HIS A C 1
ATOM 1847 O O . HIS A 1 227 ? 15.147 3.647 -38.657 1.00 97.00 227 HIS A O 1
ATOM 1853 N N . SER A 1 228 ? 14.783 4.960 -36.866 1.00 97.19 228 SER A N 1
ATOM 1854 C CA . SER A 1 228 ? 14.946 6.235 -37.578 1.00 97.19 228 SER A CA 1
ATOM 1855 C C . SER A 1 228 ? 16.326 6.358 -38.232 1.00 97.19 228 SER A C 1
ATOM 1857 O O . SER A 1 228 ? 16.440 6.700 -39.410 1.00 97.19 228 SER A O 1
ATOM 1859 N N . GLU A 1 229 ? 17.383 5.996 -37.505 1.00 97.75 229 GLU A N 1
ATOM 1860 C CA . GLU A 1 229 ? 18.754 6.063 -38.005 1.00 97.75 229 GLU A CA 1
ATOM 1861 C C . GLU A 1 229 ? 19.012 5.034 -39.119 1.00 97.75 229 GLU A C 1
ATOM 1863 O O . GLU A 1 229 ? 19.672 5.348 -40.106 1.00 97.75 229 GLU A O 1
ATOM 1868 N N . ARG A 1 230 ? 18.418 3.832 -39.042 1.00 97.00 230 ARG A N 1
ATOM 1869 C CA . ARG A 1 230 ? 18.454 2.846 -40.139 1.00 97.00 230 ARG A CA 1
ATOM 1870 C C . ARG A 1 230 ? 17.779 3.380 -41.402 1.00 97.00 230 ARG A C 1
ATOM 1872 O O . ARG A 1 230 ? 18.318 3.199 -42.493 1.00 97.00 230 ARG A O 1
ATOM 1879 N N . MET A 1 231 ? 16.637 4.055 -41.266 1.00 97.31 231 MET A N 1
ATOM 1880 C CA . MET A 1 231 ? 15.961 4.700 -42.398 1.00 97.31 231 MET A CA 1
ATOM 1881 C C . MET A 1 231 ? 16.820 5.821 -42.992 1.00 97.31 231 MET A C 1
ATOM 1883 O O . MET A 1 231 ? 16.972 5.897 -44.209 1.00 97.31 231 MET A O 1
ATOM 1887 N N . HIS A 1 232 ? 17.450 6.643 -42.149 1.00 97.00 232 HIS A N 1
ATOM 1888 C CA . HIS A 1 232 ? 18.382 7.674 -42.602 1.00 97.00 232 HIS A CA 1
ATOM 1889 C C . HIS A 1 232 ? 19.571 7.080 -43.372 1.00 97.00 232 HIS A C 1
ATOM 1891 O O . HIS A 1 232 ? 19.878 7.536 -44.474 1.00 97.00 232 HIS A O 1
ATOM 1897 N N . LEU A 1 233 ? 20.191 6.020 -42.847 1.00 96.56 233 LEU A N 1
ATOM 1898 C CA . LEU A 1 233 ? 21.304 5.338 -43.502 1.00 96.56 233 LEU A CA 1
ATOM 1899 C C . LEU A 1 233 ? 20.902 4.740 -44.858 1.00 96.56 233 LEU A C 1
ATOM 1901 O O . LEU A 1 233 ? 21.680 4.808 -45.810 1.00 96.56 233 LEU A O 1
ATOM 1905 N N . ASN A 1 234 ? 19.699 4.171 -44.967 1.00 96.31 234 ASN A N 1
ATOM 1906 C CA . ASN A 1 234 ? 19.175 3.662 -46.236 1.00 96.31 234 ASN A CA 1
ATOM 1907 C C . ASN A 1 234 ? 18.955 4.794 -47.248 1.00 96.31 234 ASN A C 1
ATOM 1909 O O . ASN A 1 234 ? 19.432 4.690 -48.375 1.00 96.31 234 ASN A O 1
ATOM 1913 N N . ASN A 1 235 ? 18.371 5.918 -46.826 1.00 96.94 235 ASN A N 1
ATOM 1914 C CA . ASN A 1 235 ? 18.218 7.095 -47.686 1.00 96.94 235 ASN A CA 1
ATOM 1915 C C . ASN A 1 235 ? 19.577 7.643 -48.160 1.00 96.94 235 ASN A C 1
ATOM 1917 O O . ASN A 1 235 ? 19.713 8.082 -49.302 1.00 96.94 235 ASN A O 1
ATOM 1921 N N . LEU A 1 236 ? 20.607 7.629 -47.304 1.00 96.81 236 LEU A N 1
ATOM 1922 C CA . LEU A 1 236 ? 21.966 8.013 -47.700 1.00 96.81 236 LEU A CA 1
ATOM 1923 C C . LEU A 1 236 ? 22.551 7.048 -48.741 1.00 96.81 236 LEU A C 1
ATOM 1925 O O . LEU A 1 236 ? 23.192 7.511 -49.683 1.00 96.81 236 LEU A O 1
ATOM 1929 N N . LYS A 1 237 ? 22.311 5.735 -48.611 1.00 95.12 237 LYS A N 1
ATOM 1930 C CA . LYS A 1 237 ? 22.742 4.729 -49.601 1.00 95.12 237 LYS A CA 1
ATOM 1931 C C . LYS A 1 237 ? 22.082 4.956 -50.960 1.00 95.12 237 LYS A C 1
ATOM 1933 O O . LYS A 1 237 ? 22.793 5.031 -51.957 1.00 95.12 237 LYS A O 1
ATOM 1938 N N . GLU A 1 238 ? 20.765 5.142 -50.992 1.00 95.62 238 GLU A N 1
ATOM 1939 C CA . GLU A 1 238 ? 20.019 5.420 -52.228 1.00 95.62 238 GLU A CA 1
ATOM 1940 C C . GLU A 1 238 ? 20.503 6.716 -52.898 1.00 95.62 238 GLU A C 1
ATOM 1942 O O . GLU A 1 238 ? 20.758 6.762 -54.104 1.00 95.62 238 GLU A O 1
ATOM 1947 N N . ASN A 1 239 ? 20.717 7.773 -52.107 1.00 94.56 239 ASN A N 1
ATOM 1948 C CA . ASN A 1 239 ? 21.263 9.032 -52.613 1.00 94.56 239 ASN A CA 1
ATOM 1949 C C . ASN A 1 239 ? 22.688 8.878 -53.155 1.00 94.56 239 ASN A C 1
ATOM 1951 O O . ASN A 1 239 ? 23.011 9.462 -54.192 1.00 94.56 239 ASN A O 1
ATOM 1955 N N . LEU A 1 240 ? 23.535 8.092 -52.484 1.00 94.38 240 LEU A N 1
ATOM 1956 C CA . LEU A 1 240 ? 24.891 7.808 -52.941 1.00 94.38 240 LEU A CA 1
ATOM 1957 C C . LEU A 1 240 ? 24.875 7.091 -54.295 1.00 94.38 240 LEU A C 1
ATOM 1959 O O . LEU A 1 240 ? 25.620 7.478 -55.193 1.00 94.38 240 LEU A O 1
ATOM 1963 N N . GLU A 1 241 ? 24.028 6.074 -54.459 1.00 93.38 241 GLU A N 1
ATOM 1964 C CA . GLU A 1 241 ? 23.873 5.341 -55.722 1.00 93.38 241 GLU A CA 1
ATOM 1965 C C . GLU A 1 241 ? 23.395 6.252 -56.856 1.00 93.38 241 GLU A C 1
ATOM 1967 O O . GLU A 1 241 ? 23.953 6.217 -57.959 1.00 93.38 241 GLU A O 1
ATOM 1972 N N . ARG A 1 242 ? 22.431 7.137 -56.573 1.00 93.31 242 ARG A N 1
ATOM 1973 C CA . ARG A 1 242 ? 21.938 8.128 -57.538 1.00 93.31 242 ARG A CA 1
ATOM 1974 C C . ARG A 1 242 ? 23.044 9.080 -57.992 1.00 93.31 242 ARG A C 1
ATOM 1976 O O . ARG A 1 242 ? 23.245 9.238 -59.193 1.00 93.31 242 ARG A O 1
ATOM 1983 N N . ILE A 1 243 ? 23.777 9.693 -57.058 1.00 90.94 243 ILE A N 1
ATOM 1984 C CA . ILE A 1 243 ? 24.847 10.647 -57.398 1.00 90.94 243 ILE A CA 1
ATOM 1985 C C . ILE A 1 243 ? 25.994 9.944 -58.121 1.00 90.94 243 ILE A C 1
ATOM 1987 O O . ILE A 1 243 ? 26.503 10.476 -59.100 1.00 90.94 243 ILE A O 1
ATOM 1991 N N . ARG A 1 244 ? 26.374 8.730 -57.705 1.00 91.12 244 ARG A N 1
ATOM 1992 C CA . ARG A 1 244 ? 27.401 7.948 -58.409 1.00 91.12 244 ARG A CA 1
ATOM 1993 C C . ARG A 1 244 ? 27.014 7.655 -59.855 1.00 91.12 244 ARG A C 1
ATOM 1995 O O . ARG A 1 244 ? 27.876 7.740 -60.725 1.00 91.12 244 ARG A O 1
ATOM 2002 N N . SER A 1 245 ? 25.742 7.342 -60.097 1.00 90.06 245 SER A N 1
ATOM 2003 C CA . SER A 1 245 ? 25.218 7.083 -61.440 1.00 90.06 245 SER A CA 1
ATOM 2004 C C . SER A 1 245 ? 25.264 8.336 -62.317 1.00 90.06 245 SER A C 1
ATOM 2006 O O . SER A 1 245 ? 25.722 8.255 -63.453 1.00 90.06 245 SER A O 1
ATOM 2008 N N . VAL A 1 246 ? 24.850 9.494 -61.785 1.00 89.50 246 VAL A N 1
ATOM 2009 C CA . VAL A 1 246 ? 24.932 10.786 -62.494 1.00 89.50 246 VAL A CA 1
ATOM 2010 C C . VAL A 1 246 ? 26.385 11.152 -62.790 1.00 89.50 246 VAL A C 1
ATOM 2012 O O . VAL A 1 246 ? 26.728 11.379 -63.944 1.00 89.50 246 VAL A O 1
ATOM 2015 N N . LEU A 1 247 ? 27.257 11.083 -61.784 1.00 89.44 247 LEU A N 1
ATOM 2016 C CA . LEU A 1 247 ? 28.677 11.391 -61.926 1.00 89.44 247 LEU A CA 1
ATOM 2017 C C . LEU A 1 247 ? 29.362 10.506 -62.974 1.00 89.44 247 LEU A C 1
ATOM 2019 O O . LEU A 1 247 ? 30.192 10.983 -63.743 1.00 89.44 247 LEU A O 1
ATOM 2023 N N . LEU A 1 248 ? 29.023 9.215 -63.032 1.00 88.38 248 LEU A N 1
ATOM 2024 C CA . LEU A 1 248 ? 29.560 8.313 -64.051 1.00 88.38 248 LEU A CA 1
ATOM 2025 C C . LEU A 1 248 ? 29.111 8.715 -65.463 1.00 88.38 248 LEU A C 1
ATOM 2027 O O . LEU A 1 248 ? 29.923 8.678 -66.387 1.00 88.38 248 LEU A O 1
ATOM 2031 N N . LEU A 1 249 ? 27.839 9.093 -65.632 1.00 88.19 249 LEU A N 1
ATOM 2032 C CA . LEU A 1 249 ? 27.311 9.573 -66.911 1.00 88.19 249 LEU A CA 1
ATOM 2033 C C . LEU A 1 249 ? 27.996 10.876 -67.336 1.00 88.19 249 LEU A C 1
ATOM 2035 O O . LEU A 1 249 ? 28.450 10.968 -68.473 1.00 88.19 249 LEU A O 1
ATOM 2039 N N . ASP A 1 250 ? 28.140 11.833 -66.421 1.00 86.69 250 ASP A N 1
ATOM 2040 C CA . ASP A 1 250 ? 28.770 13.129 -66.683 1.00 86.69 250 ASP A CA 1
ATOM 2041 C C . ASP A 1 250 ? 30.261 12.979 -67.024 1.00 86.69 250 ASP A C 1
ATOM 2043 O O . ASP A 1 250 ? 30.757 13.568 -67.989 1.00 86.69 250 ASP A O 1
ATOM 2047 N N . VAL A 1 251 ? 30.980 12.119 -66.296 1.00 86.50 251 VAL A N 1
ATOM 2048 C CA . VAL A 1 251 ? 32.385 11.801 -66.584 1.00 86.50 251 VAL A CA 1
ATOM 2049 C C . VAL A 1 251 ? 32.528 11.108 -67.940 1.00 86.50 251 VAL A C 1
ATOM 2051 O O . VAL A 1 251 ? 33.422 11.463 -68.705 1.00 86.50 251 VAL A O 1
ATOM 2054 N N . ARG A 1 252 ? 31.658 10.153 -68.288 1.00 87.12 252 ARG A N 1
ATOM 2055 C CA . ARG A 1 252 ? 31.707 9.482 -69.600 1.00 87.12 252 ARG A CA 1
ATOM 2056 C C . ARG A 1 252 ? 31.333 10.412 -70.747 1.00 87.12 252 ARG A C 1
ATOM 2058 O O . ARG A 1 252 ? 31.989 10.373 -71.784 1.00 87.12 252 ARG A O 1
ATOM 2065 N N . HIS A 1 253 ? 30.360 11.295 -70.544 1.00 85.31 253 HIS A N 1
ATOM 2066 C CA . HIS A 1 253 ? 30.002 12.322 -71.517 1.00 85.31 253 HIS A CA 1
ATOM 2067 C C . HIS A 1 253 ? 31.187 13.253 -71.821 1.00 85.31 253 HIS A C 1
ATOM 2069 O O . HIS A 1 253 ? 31.429 13.590 -72.978 1.00 85.31 253 HIS A O 1
ATOM 2075 N N . PHE A 1 254 ? 31.963 13.625 -70.798 1.00 82.06 254 PHE A N 1
ATOM 2076 C CA . PHE A 1 254 ? 33.060 14.582 -70.941 1.00 82.06 254 PHE A CA 1
ATOM 2077 C C . PHE A 1 254 ? 34.406 13.953 -71.351 1.00 82.06 254 PHE A C 1
ATOM 2079 O O . PHE A 1 254 ? 35.170 14.556 -72.106 1.00 82.06 254 PHE A O 1
ATOM 2086 N N . PHE A 1 255 ? 34.724 12.756 -70.849 1.00 83.94 255 PHE A N 1
ATOM 2087 C CA . PHE A 1 255 ? 36.023 12.091 -71.031 1.00 83.94 255 PHE A CA 1
ATOM 2088 C C . PHE A 1 255 ? 35.962 10.845 -71.933 1.00 83.94 255 PHE A C 1
ATOM 2090 O O . PHE A 1 255 ? 36.998 10.237 -72.202 1.00 83.94 255 PHE A O 1
ATOM 2097 N N . GLY A 1 256 ? 34.777 10.459 -72.410 1.00 82.50 256 GLY A N 1
ATOM 2098 C CA . GLY A 1 256 ? 34.543 9.304 -73.278 1.00 82.50 256 GLY A CA 1
ATOM 2099 C C . GLY A 1 256 ? 34.046 8.058 -72.537 1.00 82.50 256 GLY A C 1
ATOM 2100 O O . GLY A 1 256 ? 34.360 7.833 -71.368 1.00 82.50 256 GLY A O 1
ATOM 2101 N N . ASP A 1 257 ? 33.320 7.197 -73.256 1.00 79.75 257 ASP A N 1
ATOM 2102 C CA . ASP A 1 257 ? 32.591 6.035 -72.709 1.00 79.75 257 ASP A CA 1
ATOM 2103 C C . ASP A 1 257 ? 33.468 4.971 -72.031 1.00 79.75 257 ASP A C 1
ATOM 2105 O O . ASP A 1 257 ? 32.967 4.139 -71.276 1.00 79.75 257 ASP A O 1
ATOM 2109 N N . LYS A 1 258 ? 34.780 4.983 -72.298 1.00 79.25 258 LYS A N 1
ATOM 2110 C CA . LYS A 1 258 ? 35.760 4.071 -71.682 1.00 79.25 258 LYS A CA 1
ATOM 2111 C C . LYS A 1 258 ? 36.297 4.573 -70.337 1.00 79.25 258 LYS A C 1
ATOM 2113 O O . LYS A 1 258 ? 37.141 3.904 -69.746 1.00 79.25 258 LYS A O 1
ATOM 2118 N N . THR A 1 259 ? 35.860 5.745 -69.880 1.00 78.94 259 THR A N 1
ATOM 2119 C CA . THR A 1 259 ? 36.293 6.326 -68.609 1.00 78.94 259 THR A CA 1
ATOM 2120 C C . THR A 1 259 ? 35.461 5.773 -67.451 1.00 78.94 259 THR A C 1
ATOM 2122 O O . THR A 1 259 ? 34.230 5.743 -67.507 1.00 78.94 259 THR A O 1
ATOM 2125 N N . ASP A 1 260 ? 36.150 5.368 -66.384 1.00 73.94 260 ASP A N 1
ATOM 2126 C CA . ASP A 1 260 ? 35.555 4.901 -65.131 1.00 73.94 260 ASP A CA 1
ATOM 2127 C C . ASP A 1 260 ? 35.950 5.811 -63.962 1.00 73.94 260 ASP A C 1
ATOM 2129 O O . ASP A 1 260 ? 37.024 6.417 -63.944 1.00 73.94 260 ASP A O 1
ATOM 2133 N N . VAL A 1 261 ? 35.071 5.885 -62.960 1.00 74.44 261 VAL A N 1
ATOM 2134 C CA . VAL A 1 261 ? 35.280 6.664 -61.734 1.00 74.44 261 VAL A CA 1
ATOM 2135 C C . VAL A 1 261 ? 35.654 5.719 -60.597 1.00 74.44 261 VAL A C 1
ATOM 2137 O O . VAL A 1 261 ? 34.908 4.795 -60.272 1.00 74.44 261 VAL A O 1
ATOM 2140 N N . LYS A 1 262 ? 36.806 5.960 -59.965 1.00 72.62 262 LYS A N 1
ATOM 2141 C CA . LYS A 1 262 ? 37.219 5.247 -58.753 1.00 72.62 262 LYS A CA 1
ATOM 2142 C C . LYS A 1 262 ? 36.786 6.049 -57.525 1.00 72.62 262 LYS A C 1
ATOM 2144 O O . LYS A 1 262 ? 37.206 7.193 -57.370 1.00 72.62 262 LYS A O 1
ATOM 2149 N N . TYR A 1 263 ? 35.942 5.441 -56.696 1.00 63.78 263 TYR A N 1
ATOM 2150 C CA . TYR A 1 263 ? 35.376 6.042 -55.482 1.00 63.78 263 TYR A CA 1
ATOM 2151 C C . TYR A 1 263 ? 36.189 5.738 -54.225 1.00 63.78 263 TYR A C 1
ATOM 2153 O O . TYR A 1 263 ? 36.856 4.679 -54.193 1.00 63.78 263 TYR A O 1
#

Sequence (263 aa):
MEGNERIENLMKIAEEVSNVKNIQNEMKKSTIKLLELDEKYESAKKDLSDYNLKLVELDNSRELEMTKDLENKIRDLDTKIADIRLEARRLFTPLSKAISRMEKQDKNEIYVLSLENREILKAINEDPAYAIEYDLGPFLSELTNRVESGELGLKDQICNKVLKQKQVLNDKMNTSLLVEQKKDYLSEKDKLTSELNGLSIYREREKIEKEIEAHQVLIRSANSNIHSERMHLNNLKENLERIRSVLLLDVRHFFGDKTDVKY

Secondary structure (DSSP, 8-state):
-HHHHHHHHHHHHHHHHHHHHHHHHHHHHHHHHHHHHHHHHHHHHHHHHHHHHHHHHHHT-HHHHHHHHHHHHHHHHHHHHHHHHHHHHHHHGGGHHHHHHHHHHHHTTSSPPPHHHHHHHHHHHH-HHHHTTS--HHHHHHHHHHHHTSTT---HHHHHHHHHHHHHHH-HHHHHHHHHHHHHHHHHHHHHHHHHHH--HHHHHHHHHHHHHHHHHHHHHHHHHHHHHHHHHHHHHHHHHHHHHHHHHHHHHHH-TT-----

Organism: Methanococcoides burtonii (strain DSM 6242 / NBRC 107633 / OCM 468 / ACE-M) (NCBI:txid259564)